Protein AF-0000000086879084 (afdb_homodimer)

Radius of gyration: 19.08 Å; Cα contacts (8 Å, |Δi|>4): 593; chains: 2; bounding box: 37×57×43 Å

Structure (mmCIF, N/CA/C/O backbone):
data_AF-0000000086879084-model_v1
#
loop_
_entity.id
_entity.type
_entity.pdbx_description
1 polymer 'GNAT family N-acetyltransferase'
#
loop_
_atom_site.group_PDB
_atom_site.id
_atom_site.type_symbol
_atom_site.label_atom_id
_atom_site.label_alt_id
_atom_site.label_comp_id
_atom_site.label_asym_id
_atom_site.label_entity_id
_atom_site.label_seq_id
_atom_site.pdbx_PDB_ins_code
_atom_site.Cartn_x
_atom_site.Cartn_y
_atom_site.Cartn_z
_atom_site.occupancy
_atom_site.B_iso_or_equiv
_atom_site.auth_seq_id
_atom_site.auth_comp_id
_atom_site.auth_asym_id
_atom_site.auth_atom_id
_atom_site.pdbx_PDB_model_num
ATOM 1 N N . MET A 1 1 ? 10.188 28.766 11.008 1 82.12 1 MET A N 1
ATOM 2 C CA . MET A 1 1 ? 11.039 27.641 10.633 1 82.12 1 MET A CA 1
ATOM 3 C C . MET A 1 1 ? 10.25 26.328 10.625 1 82.12 1 MET A C 1
ATOM 5 O O . MET A 1 1 ? 9.406 26.109 11.492 1 82.12 1 MET A O 1
ATOM 9 N N . VAL A 1 2 ? 10.383 25.547 9.656 1 91.38 2 VAL A N 1
ATOM 10 C CA . VAL A 1 2 ? 9.617 24.297 9.539 1 91.38 2 VAL A CA 1
ATOM 11 C C . VAL A 1 2 ? 10.438 23.141 10.102 1 91.38 2 VAL A C 1
ATOM 13 O O . VAL A 1 2 ? 11.617 22.984 9.781 1 91.38 2 VAL A O 1
ATOM 16 N N . THR A 1 3 ? 9.891 22.422 11.055 1 94.75 3 THR A N 1
ATOM 17 C CA . THR A 1 3 ? 10.492 21.219 11.609 1 94.75 3 THR A CA 1
ATOM 18 C C . THR A 1 3 ? 9.672 19.984 11.258 1 94.75 3 THR A C 1
ATOM 20 O O . THR A 1 3 ? 8.438 20 11.359 1 94.75 3 THR A O 1
ATOM 23 N N . ILE A 1 4 ? 10.383 18.938 10.812 1 97.38 4 ILE A N 1
ATOM 24 C CA . ILE A 1 4 ? 9.719 17.672 10.516 1 97.38 4 ILE A CA 1
ATOM 25 C C . ILE A 1 4 ? 10 16.672 11.633 1 97.38 4 ILE A C 1
ATOM 27 O O . ILE A 1 4 ? 11.148 16.438 11.992 1 97.38 4 ILE A O 1
ATOM 31 N N . LYS A 1 5 ? 8.977 16.156 12.148 1 97.56 5 LYS A N 1
ATOM 32 C CA . LYS A 1 5 ? 9.148 15.125 13.172 1 97.56 5 LYS A CA 1
ATOM 33 C C . LYS A 1 5 ? 8.023 14.094 13.117 1 97.56 5 LYS A C 1
ATOM 35 O O . LYS A 1 5 ? 6.996 14.32 12.477 1 97.56 5 LYS A O 1
ATOM 40 N N . ALA A 1 6 ? 8.266 12.977 13.852 1 98.19 6 ALA A N 1
ATOM 41 C CA . ALA A 1 6 ? 7.227 11.961 13.969 1 98.19 6 ALA A CA 1
ATOM 42 C C . ALA A 1 6 ? 6.043 12.477 14.781 1 98.19 6 ALA A C 1
ATOM 44 O O . ALA A 1 6 ? 6.227 13.164 15.789 1 98.19 6 ALA A O 1
ATOM 45 N N . ILE A 1 7 ? 4.828 12.203 14.305 1 98.62 7 ILE A N 1
ATOM 46 C CA . ILE A 1 7 ? 3.617 12.523 15.047 1 98.62 7 ILE A CA 1
ATOM 47 C C . ILE A 1 7 ? 3.592 11.734 16.359 1 98.62 7 ILE A C 1
ATOM 49 O O . ILE A 1 7 ? 3.918 10.547 16.375 1 98.62 7 ILE A O 1
ATOM 53 N N . GLU A 1 8 ? 3.316 12.375 17.406 1 97.88 8 GLU A N 1
ATOM 54 C CA . GLU A 1 8 ? 3.119 11.75 18.703 1 97.88 8 GLU A CA 1
ATOM 55 C C . GLU A 1 8 ? 1.655 11.805 19.125 1 97.88 8 GLU A C 1
ATOM 57 O O . GLU A 1 8 ? 0.848 12.492 18.5 1 97.88 8 GLU A O 1
ATOM 62 N N . PHE A 1 9 ? 1.404 11.055 20.172 1 98 9 PHE A N 1
ATOM 63 C CA . PHE A 1 9 ? 0.024 10.93 20.641 1 98 9 PHE A CA 1
ATOM 64 C C . PHE A 1 9 ? -0.575 12.305 20.922 1 98 9 PHE A C 1
ATOM 66 O O . PHE A 1 9 ? -1.736 12.562 20.594 1 98 9 PHE A O 1
ATOM 73 N N . GLN A 1 10 ? 0.16 13.211 21.453 1 97.56 10 GLN A N 1
ATOM 74 C CA . GLN A 1 10 ? -0.332 14.523 21.844 1 97.56 10 GLN A CA 1
ATOM 75 C C . GLN A 1 10 ? -0.641 15.375 20.609 1 97.56 10 GLN A C 1
ATOM 77 O O . GLN A 1 10 ? -1.3 16.406 20.719 1 97.56 10 GLN A O 1
ATOM 82 N N . ASP A 1 11 ? -0.13 15.016 19.422 1 98.44 11 ASP A N 1
ATOM 83 C CA . ASP A 1 11 ? -0.338 15.766 18.188 1 98.44 11 ASP A CA 1
ATOM 84 C C . ASP A 1 11 ? -1.649 15.367 17.516 1 98.44 11 ASP A C 1
ATOM 86 O O . ASP A 1 11 ? -2.064 15.984 16.531 1 98.44 11 ASP A O 1
ATOM 90 N N . LEU A 1 12 ? -2.371 14.359 18.047 1 98.69 12 LEU A N 1
ATOM 91 C CA . LEU A 1 12 ? -3.471 13.719 17.328 1 98.69 12 LEU A CA 1
ATOM 92 C C . LEU A 1 12 ? -4.633 14.68 17.141 1 98.69 12 LEU A C 1
ATOM 94 O O . LEU A 1 12 ? -5.277 14.688 16.094 1 98.69 12 LEU A O 1
ATOM 98 N N . PRO A 1 13 ? -4.938 15.562 18.078 1 98.31 13 PRO A N 1
ATOM 99 C CA . PRO A 1 13 ? -6.016 16.516 17.828 1 98.31 13 PRO A CA 1
ATOM 100 C C . PRO A 1 13 ? -5.719 17.422 16.625 1 98.31 13 PRO A C 1
ATOM 102 O O . PRO A 1 13 ? -6.598 17.656 15.797 1 98.31 13 PRO A O 1
ATOM 105 N N . ALA A 1 14 ? -4.531 17.922 16.547 1 98.12 14 ALA A N 1
ATOM 106 C CA . ALA A 1 14 ? -4.141 18.766 15.414 1 98.12 14 ALA A CA 1
ATOM 107 C C . ALA A 1 14 ? -4.121 17.953 14.117 1 98.12 14 ALA A C 1
ATOM 109 O O . ALA A 1 14 ? -4.504 18.453 13.055 1 98.12 14 ALA A O 1
ATOM 110 N N . LEU A 1 15 ? -3.67 16.719 14.211 1 98.69 15 LEU A N 1
ATOM 111 C CA . LEU A 1 15 ? -3.65 15.836 13.039 1 98.69 15 LEU A CA 1
ATOM 112 C C . LEU A 1 15 ? -5.062 15.586 12.523 1 98.69 15 LEU A C 1
ATOM 114 O O . LEU A 1 15 ? -5.297 15.602 11.312 1 98.69 15 LEU A O 1
ATOM 118 N N . SER A 1 16 ? -5.98 15.352 13.461 1 98.56 16 SER A N 1
ATOM 119 C CA . SER A 1 16 ? -7.379 15.156 13.094 1 98.56 16 SER A CA 1
ATOM 120 C C . SER A 1 16 ? -7.91 16.344 12.289 1 98.56 16 SER A C 1
ATOM 122 O O . SER A 1 16 ? -8.586 16.156 11.273 1 98.56 16 SER A O 1
ATOM 124 N N . LYS A 1 17 ? -7.578 17.516 12.695 1 97.38 17 LYS A N 1
ATOM 125 C CA . LYS A 1 17 ? -8.023 18.719 11.992 1 97.38 17 LYS A CA 1
ATOM 126 C C . LYS A 1 17 ? -7.453 18.75 10.57 1 97.38 17 LYS A C 1
ATOM 128 O O . LYS A 1 17 ? -8.172 19.094 9.625 1 97.38 17 LYS A O 1
ATOM 133 N N . LEU A 1 18 ? -6.164 18.453 10.43 1 97.12 18 LEU A N 1
ATOM 134 C CA . LEU A 1 18 ? -5.551 18.406 9.102 1 97.12 18 LEU A CA 1
ATOM 135 C C . LEU A 1 18 ? -6.25 17.375 8.219 1 97.12 18 LEU A C 1
ATOM 137 O O . LEU A 1 18 ? -6.504 17.641 7.039 1 97.12 18 LEU A O 1
ATOM 141 N N . TYR A 1 19 ? -6.551 16.188 8.852 1 98.12 19 TYR A N 1
ATOM 142 C CA . TYR A 1 19 ? -7.148 15.117 8.07 1 98.12 19 TYR A CA 1
ATOM 143 C C . TYR A 1 19 ? -8.594 15.445 7.707 1 98.12 19 TYR A C 1
ATOM 145 O O . TYR A 1 19 ? -9.086 15.016 6.66 1 98.12 19 TYR A O 1
ATOM 153 N N . ASN A 1 20 ? -9.266 16.281 8.562 1 97.38 20 ASN A N 1
ATOM 154 C CA . ASN A 1 20 ? -10.57 16.797 8.164 1 97.38 20 ASN A CA 1
ATOM 155 C C . ASN A 1 20 ? -10.484 17.656 6.91 1 97.38 20 ASN A C 1
ATOM 157 O O . ASN A 1 20 ? -11.344 17.578 6.035 1 97.38 20 ASN A O 1
ATOM 161 N N . GLU A 1 21 ? -9.453 18.453 6.836 1 94.56 21 GLU A N 1
ATOM 162 C CA . GLU A 1 21 ? -9.219 19.266 5.645 1 94.56 21 GLU A CA 1
ATOM 163 C C . GLU A 1 21 ? -8.93 18.391 4.43 1 94.56 21 GLU A C 1
ATOM 165 O O . GLU A 1 21 ? -9.422 18.656 3.332 1 94.56 21 GLU A O 1
ATOM 170 N N . LEU A 1 22 ? -8.188 17.344 4.648 1 94.31 22 LEU A N 1
ATOM 171 C CA . LEU A 1 22 ? -7.793 16.422 3.58 1 94.31 22 LEU A CA 1
ATOM 172 C C . LEU A 1 22 ? -9 15.711 2.994 1 94.31 22 LEU A C 1
ATOM 174 O O . LEU A 1 22 ? -9.141 15.609 1.773 1 94.31 22 LEU A O 1
ATOM 178 N N . MET A 1 23 ? -9.883 15.227 3.922 1 94.81 23 MET 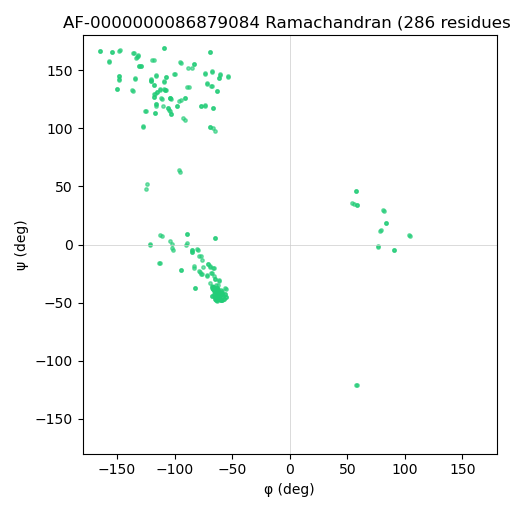A N 1
ATOM 179 C CA . MET A 1 23 ? -10.969 14.336 3.51 1 94.81 23 MET A CA 1
ATOM 180 C C . MET A 1 23 ? -12.25 15.117 3.246 1 94.81 23 MET A C 1
ATOM 182 O O . MET A 1 23 ? -13.148 14.625 2.57 1 94.81 23 MET A O 1
ATOM 186 N N . GLY A 1 24 ? -12.359 16.312 3.824 1 94.75 24 GLY A N 1
ATOM 187 C CA . GLY A 1 24 ? -13.602 17.062 3.764 1 94.75 24 GLY A CA 1
ATOM 188 C C . GLY A 1 24 ? -14.664 16.547 4.719 1 94.75 24 GLY A C 1
ATOM 189 O O . GLY A 1 24 ? -15.805 17 4.691 1 94.75 24 GLY A O 1
ATOM 190 N N . THR A 1 25 ? -14.375 15.492 5.438 1 95.19 25 THR A N 1
ATOM 191 C CA . THR A 1 25 ? -15.242 14.914 6.457 1 95.19 25 THR A CA 1
ATOM 192 C C . THR A 1 25 ? -14.477 14.711 7.766 1 95.19 25 THR A C 1
ATOM 194 O O . THR A 1 25 ? -13.258 14.547 7.758 1 95.19 25 THR A O 1
ATOM 197 N N . PRO A 1 26 ? -15.195 14.727 8.859 1 96.75 26 PRO A N 1
ATOM 198 C CA . PRO A 1 26 ? -14.508 14.609 10.148 1 96.75 26 PRO A CA 1
ATOM 199 C C . PRO A 1 26 ? -13.867 13.242 10.352 1 96.75 26 PRO A C 1
A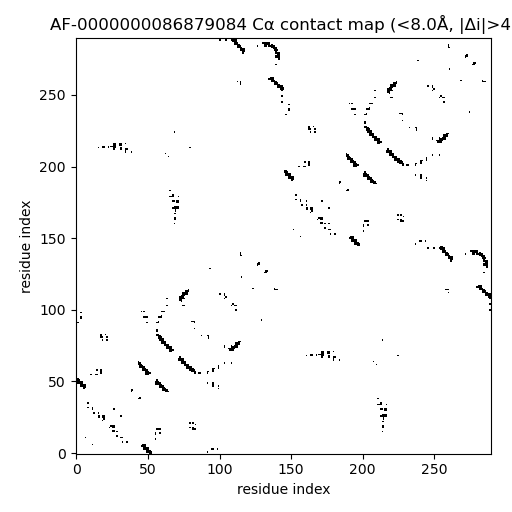TOM 201 O O . PRO A 1 26 ? -14.414 12.227 9.906 1 96.75 26 PRO A O 1
ATOM 204 N N . THR A 1 27 ? -12.805 13.234 11.078 1 97.88 27 THR A N 1
ATOM 205 C CA . THR A 1 27 ? -12.148 12.016 11.531 1 97.88 27 THR A CA 1
ATOM 206 C C . THR A 1 27 ? -12.719 11.562 12.875 1 97.88 27 THR A C 1
ATOM 208 O O . THR A 1 27 ? -12.984 12.383 13.75 1 97.88 27 THR A O 1
ATOM 211 N N . ASN A 1 28 ? -12.977 10.273 12.984 1 98.31 28 ASN A N 1
ATOM 212 C CA . ASN A 1 28 ? -13.336 9.703 14.281 1 98.31 28 ASN A CA 1
ATOM 213 C C . ASN A 1 28 ? -12.148 9.703 15.242 1 98.31 28 ASN A C 1
ATOM 215 O O . ASN A 1 28 ? -11.312 8.797 15.203 1 98.31 28 ASN A O 1
ATOM 219 N N . GLU A 1 29 ? -12.141 10.641 16.125 1 98.12 29 GLU A N 1
ATOM 220 C CA . GLU A 1 29 ? -10.961 10.875 16.953 1 98.12 29 GLU A CA 1
ATOM 221 C C . GLU A 1 29 ? -10.719 9.711 17.906 1 98.12 29 GLU A C 1
ATOM 223 O O . GLU A 1 29 ? -9.57 9.375 18.203 1 98.12 29 GLU A O 1
ATOM 228 N N . GLN A 1 30 ? -11.734 9.156 18.422 1 98.25 30 GLN A N 1
ATOM 229 C CA . GLN A 1 30 ? -11.594 8.008 19.297 1 98.25 30 GLN A CA 1
ATOM 230 C C . GLN A 1 30 ? -10.945 6.836 18.562 1 98.25 30 GLN A C 1
ATOM 232 O O . GLN A 1 30 ? -10.008 6.215 19.078 1 98.25 30 GLN A O 1
ATOM 237 N N . GLN A 1 31 ? -11.438 6.602 17.406 1 98.5 31 GLN A N 1
ATOM 238 C CA . GLN A 1 31 ? -10.875 5.52 16.609 1 98.5 31 GLN A CA 1
ATOM 239 C C . GLN A 1 31 ? -9.438 5.836 16.188 1 98.5 31 GLN A C 1
ATOM 241 O O . GLN A 1 31 ? -8.594 4.938 16.125 1 98.5 31 GLN A O 1
ATOM 246 N N . MET A 1 32 ? -9.258 7.137 15.906 1 98.69 32 MET A N 1
ATOM 247 C CA . MET A 1 32 ? -7.91 7.551 15.531 1 98.69 32 MET A CA 1
ATOM 248 C C . MET A 1 32 ? -6.918 7.25 16.656 1 98.69 32 MET A C 1
ATOM 250 O O . MET A 1 32 ? -5.816 6.758 16.406 1 98.69 32 MET A O 1
ATOM 254 N N . GLN A 1 33 ? -7.277 7.512 17.859 1 98.56 33 GLN A N 1
ATOM 255 C CA . GLN A 1 33 ? -6.395 7.254 19 1 98.56 33 GLN A CA 1
ATOM 256 C C . GLN A 1 33 ? -6.086 5.766 19.125 1 98.56 33 GLN A C 1
ATOM 258 O O . GLN A 1 33 ? -4.934 5.379 19.328 1 98.56 33 GLN A O 1
ATOM 263 N N . LYS A 1 34 ? -7.074 4.969 18.984 1 98.25 34 LYS A N 1
ATOM 264 C CA . LYS A 1 34 ? -6.895 3.52 19.062 1 98.25 34 LYS A CA 1
ATOM 265 C C . LYS A 1 34 ? -5.984 3.018 17.938 1 98.25 34 LYS A C 1
ATOM 267 O O . LYS A 1 34 ? -5.047 2.258 18.188 1 98.25 34 LYS A O 1
ATOM 272 N N . MET A 1 35 ? -6.32 3.473 16.797 1 98.5 35 MET A N 1
ATOM 273 C CA . MET A 1 35 ? -5.559 3.033 15.625 1 98.5 35 MET A CA 1
ATOM 274 C C . MET A 1 35 ? -4.113 3.516 15.711 1 98.5 35 MET A C 1
ATOM 276 O O . MET A 1 35 ? -3.189 2.785 15.352 1 98.5 35 MET A O 1
ATOM 280 N N . PHE A 1 36 ? -3.932 4.723 16.141 1 98.56 36 PHE A N 1
ATOM 281 C CA . PHE A 1 36 ? -2.59 5.281 16.25 1 98.56 36 PHE A CA 1
ATOM 282 C C . PHE A 1 36 ? -1.74 4.461 17.219 1 98.56 36 PHE A C 1
ATOM 284 O O . PHE A 1 36 ? -0.568 4.195 16.938 1 98.56 36 PHE A O 1
ATOM 291 N N . ARG A 1 37 ? -2.281 4.055 18.344 1 97.56 37 ARG A N 1
ATOM 292 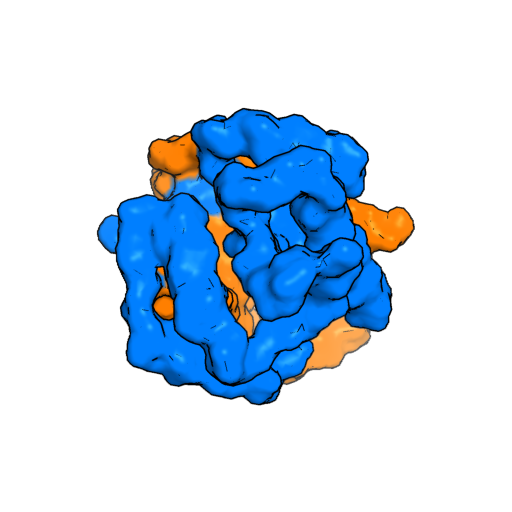C CA . ARG A 1 37 ? -1.562 3.205 19.281 1 97.56 37 ARG A CA 1
ATOM 293 C C . ARG A 1 37 ? -1.149 1.889 18.641 1 97.56 37 ARG A C 1
ATOM 295 O O . ARG A 1 37 ? -0.033 1.409 18.844 1 97.56 37 ARG A O 1
ATOM 302 N N . TYR A 1 38 ? -2.033 1.446 17.891 1 96.94 38 TYR A N 1
ATOM 303 C CA . TYR A 1 38 ? -1.768 0.186 17.203 1 96.94 38 TYR A CA 1
ATOM 304 C C . TYR A 1 38 ? -0.6 0.326 16.234 1 96.94 38 TYR A C 1
ATOM 306 O O . TYR A 1 38 ? 0.334 -0.479 16.25 1 96.94 38 TYR A O 1
ATOM 314 N N . ILE A 1 39 ? -0.633 1.403 15.406 1 96.06 39 ILE A N 1
ATOM 315 C CA . ILE A 1 39 ? 0.381 1.499 14.359 1 96.06 39 ILE A CA 1
ATOM 316 C C . ILE A 1 39 ? 1.711 1.938 14.969 1 96.06 39 ILE A C 1
ATOM 318 O O . ILE A 1 39 ? 2.777 1.651 14.422 1 96.06 39 ILE A O 1
ATOM 322 N N . GLN A 1 40 ? 1.648 2.59 16.047 1 94 40 GLN A N 1
ATOM 323 C CA . GLN A 1 40 ? 2.875 2.979 16.734 1 94 40 GLN A CA 1
ATOM 324 C C . GLN A 1 40 ? 3.633 1.754 17.234 1 94 40 GLN A C 1
ATOM 326 O O . GLN A 1 40 ? 4.863 1.762 17.297 1 94 40 GLN A O 1
ATOM 331 N N . GLN A 1 41 ? 2.945 0.745 17.531 1 92.88 41 GLN A N 1
ATOM 332 C CA . GLN A 1 41 ? 3.553 -0.495 18.016 1 92.88 41 GLN A CA 1
ATOM 333 C C . GLN A 1 41 ? 4.047 -1.344 16.844 1 92.88 41 GLN A C 1
ATOM 335 O O . GLN A 1 41 ? 4.828 -2.279 17.031 1 92.88 41 GLN A O 1
ATOM 340 N N . ASN A 1 42 ? 3.477 -1.023 15.734 1 90 42 ASN A N 1
ATOM 341 C CA . ASN A 1 42 ? 3.908 -1.661 14.492 1 90 42 ASN A CA 1
ATOM 342 C C . ASN A 1 42 ? 5.016 -0.866 13.805 1 90 42 ASN A C 1
ATOM 344 O O . ASN A 1 42 ? 4.793 0.26 13.359 1 90 42 ASN A O 1
ATOM 348 N N . GLY A 1 43 ? 6.203 -1.223 13.766 1 91.56 43 GLY A N 1
ATOM 349 C CA . GLY A 1 43 ? 7.391 -0.529 13.297 1 91.56 43 GLY A CA 1
ATOM 350 C C . GLY A 1 43 ? 7.363 -0.247 11.805 1 91.56 43 GLY A C 1
ATOM 351 O O . GLY A 1 43 ? 8.289 0.355 11.266 1 91.56 43 GLY A O 1
ATOM 352 N N . HIS A 1 44 ? 6.258 -0.539 11.117 1 97.25 44 HIS A N 1
ATOM 353 C CA . HIS A 1 44 ? 6.207 -0.413 9.664 1 97.25 44 HIS A CA 1
ATOM 354 C C . HIS A 1 44 ? 5.48 0.862 9.25 1 97.25 44 HIS A C 1
ATOM 356 O O . HIS A 1 44 ? 5.363 1.151 8.055 1 97.25 44 HIS A O 1
ATOM 362 N N . TYR A 1 45 ? 4.945 1.626 10.234 1 98.5 45 TYR A N 1
ATOM 363 C CA . TYR A 1 45 ? 4.227 2.861 9.953 1 98.5 45 TYR A CA 1
ATOM 364 C C . TYR A 1 45 ? 5.035 4.078 10.391 1 98.5 45 TYR A C 1
ATOM 366 O O . TYR A 1 45 ? 5.562 4.109 11.5 1 98.5 45 TYR A O 1
ATOM 374 N N . HIS A 1 46 ? 5.098 5.074 9.508 1 98.56 46 HIS A N 1
ATOM 375 C CA . HIS A 1 46 ? 5.805 6.328 9.734 1 98.56 46 HIS A CA 1
ATOM 376 C C . HIS A 1 46 ? 4.902 7.527 9.469 1 98.56 46 HIS A C 1
ATOM 378 O O . HIS A 1 46 ? 4.645 7.867 8.312 1 98.56 46 HIS A O 1
ATOM 384 N N . VAL A 1 47 ? 4.418 8.086 10.508 1 98.75 47 VAL A N 1
ATOM 385 C CA . VAL A 1 47 ? 3.57 9.266 10.406 1 98.75 47 VAL A CA 1
ATOM 386 C C . VAL A 1 47 ? 4.371 10.508 10.773 1 98.75 47 VAL A C 1
ATOM 388 O O . VAL A 1 47 ? 4.758 10.688 11.93 1 98.75 47 VAL A O 1
ATOM 391 N N . LEU A 1 48 ? 4.605 11.359 9.766 1 98.75 48 LEU A N 1
ATOM 392 C CA . LEU A 1 48 ? 5.414 12.555 9.961 1 98.75 48 LEU A CA 1
ATOM 393 C C . LEU A 1 48 ? 4.543 13.812 9.953 1 98.75 48 LEU A C 1
ATOM 395 O O . LEU A 1 48 ? 3.562 13.883 9.211 1 98.75 48 LEU A O 1
ATOM 399 N N . GLY A 1 49 ? 4.938 14.727 10.766 1 98.5 49 GLY A N 1
ATOM 400 C CA . GLY A 1 49 ? 4.344 16.047 10.789 1 98.5 49 GLY A CA 1
ATOM 401 C C . GLY A 1 49 ? 5.34 17.156 10.508 1 98.5 49 GLY A C 1
ATOM 402 O O . GLY A 1 49 ? 6.5 17.078 10.922 1 98.5 49 GLY A O 1
ATOM 403 N N . ALA A 1 50 ? 4.883 18.141 9.758 1 97.69 50 ALA A N 1
ATOM 404 C CA . ALA A 1 50 ? 5.609 19.391 9.586 1 97.69 50 ALA A CA 1
ATOM 405 C C . ALA A 1 50 ? 5.062 20.469 10.516 1 97.69 50 ALA A C 1
ATOM 407 O O . ALA A 1 50 ? 3.883 20.828 10.445 1 97.69 50 ALA A O 1
ATOM 408 N N . PHE A 1 51 ? 5.926 20.969 11.414 1 96.44 51 PHE A N 1
ATOM 409 C CA . PHE A 1 51 ? 5.52 21.984 12.375 1 96.44 51 PHE A CA 1
ATOM 410 C C . PHE A 1 51 ? 6.09 23.344 11.992 1 96.44 51 PHE A C 1
ATOM 412 O O . PHE A 1 51 ? 7.305 23.5 11.852 1 96.44 51 PHE A O 1
ATOM 419 N N . TYR A 1 52 ? 5.176 24.25 11.711 1 93.62 52 TYR A N 1
ATOM 420 C CA . TYR A 1 52 ? 5.5 25.641 11.414 1 93.62 52 TYR A CA 1
ATOM 421 C C . TYR A 1 52 ? 5.172 26.547 12.602 1 93.62 52 TYR A C 1
ATOM 423 O O . TYR A 1 52 ? 4.004 26.688 12.977 1 93.62 52 TYR A O 1
ATOM 431 N N . ASN A 1 53 ? 6.23 27.141 13.188 1 89.88 53 ASN A N 1
ATOM 432 C CA . ASN A 1 53 ? 6.062 27.984 14.367 1 89.88 53 ASN A CA 1
ATOM 433 C C . ASN A 1 53 ? 5.348 27.219 15.492 1 89.88 53 ASN A C 1
ATOM 435 O O . ASN A 1 53 ? 4.406 27.75 16.094 1 89.88 53 ASN A O 1
ATOM 439 N N . GLY A 1 54 ? 5.59 25.906 15.625 1 91.12 54 GLY A N 1
ATOM 440 C CA . GLY A 1 54 ? 5.102 25.094 16.719 1 91.12 54 GLY A CA 1
ATOM 441 C C . GLY A 1 54 ? 3.754 24.453 16.438 1 91.12 54 GLY A C 1
ATOM 442 O O . GLY A 1 54 ? 3.262 23.656 17.234 1 91.12 54 GLY A O 1
ATOM 443 N N . GLU A 1 55 ? 3.191 24.812 15.281 1 94.69 55 GLU A N 1
ATOM 444 C CA . GLU A 1 55 ? 1.881 24.281 14.93 1 94.69 55 GLU A CA 1
ATOM 445 C C . GLU A 1 55 ? 1.984 23.281 13.781 1 94.69 55 GLU A C 1
ATOM 447 O O . GLU A 1 55 ? 2.738 23.484 12.836 1 94.69 55 GLU A O 1
ATOM 452 N N . LEU A 1 56 ? 1.171 22.203 13.938 1 97.12 56 LEU A N 1
ATOM 453 C CA . LEU A 1 56 ? 1.173 21.203 12.875 1 97.12 56 LEU A CA 1
ATOM 454 C C . LEU A 1 56 ? 0.581 21.781 11.594 1 97.12 56 LEU A C 1
ATOM 456 O O . LEU A 1 56 ? -0.591 22.156 11.562 1 97.12 56 LEU A O 1
ATOM 460 N N . ALA A 1 57 ? 1.397 21.844 10.516 1 96.56 57 ALA A N 1
ATOM 461 C CA . ALA A 1 57 ? 1.004 22.5 9.266 1 96.56 57 ALA A CA 1
ATOM 462 C C . ALA A 1 57 ? 0.869 21.484 8.133 1 96.56 57 ALA A C 1
ATOM 464 O O . ALA A 1 57 ? 0.301 21.797 7.086 1 96.56 57 ALA A O 1
ATOM 465 N N . GLY A 1 58 ? 1.384 20.312 8.289 1 97.44 58 GLY A N 1
ATOM 466 C CA . GLY A 1 58 ? 1.323 19.266 7.281 1 97.44 58 GLY A CA 1
ATOM 467 C C . GLY A 1 58 ? 1.668 17.891 7.824 1 97.44 58 GLY A C 1
ATOM 468 O O . GLY A 1 58 ? 2.188 17.781 8.938 1 97.44 58 GLY A O 1
ATOM 469 N N . SER A 1 59 ? 1.341 16.875 7.004 1 98.38 59 SER A N 1
ATOM 470 C CA . SER A 1 59 ? 1.614 15.508 7.422 1 98.38 59 SER A CA 1
ATOM 471 C C . SER A 1 59 ? 1.718 14.578 6.219 1 98.38 59 SER A C 1
ATOM 473 O O . SER A 1 59 ? 1.234 14.898 5.133 1 98.38 59 SER A O 1
ATOM 475 N N . VAL A 1 60 ? 2.375 13.516 6.434 1 98.44 60 VAL A N 1
ATOM 476 C CA . VAL A 1 60 ? 2.463 12.414 5.477 1 98.44 60 VAL A CA 1
ATOM 477 C C . VAL A 1 60 ? 2.592 11.086 6.227 1 98.44 60 VAL A C 1
ATOM 479 O O . VAL A 1 60 ? 3.162 11.039 7.316 1 98.44 60 VAL A O 1
ATOM 482 N N . MET A 1 61 ? 2.023 10.109 5.695 1 98.75 61 MET A N 1
ATOM 483 C CA . MET A 1 61 ? 2.172 8.766 6.258 1 98.75 61 MET A CA 1
ATOM 484 C C . MET A 1 61 ? 2.844 7.828 5.258 1 98.75 61 MET A C 1
ATOM 486 O O . MET A 1 61 ? 2.473 7.797 4.086 1 98.75 61 MET A O 1
ATOM 490 N N . GLY A 1 62 ? 3.91 7.18 5.68 1 98.69 62 GLY A N 1
ATOM 491 C CA . GLY A 1 62 ? 4.559 6.109 4.938 1 98.69 62 GLY A CA 1
ATOM 492 C C . GLY A 1 62 ? 4.332 4.738 5.551 1 98.69 62 GLY A C 1
ATOM 493 O O . GLY A 1 62 ? 4.422 4.574 6.77 1 98.69 62 GLY A O 1
ATOM 494 N N . ILE A 1 63 ? 3.984 3.789 4.758 1 98.81 63 ILE A N 1
ATOM 495 C CA . ILE A 1 63 ? 3.766 2.414 5.191 1 98.81 63 ILE A CA 1
ATOM 496 C C . ILE A 1 63 ? 4.773 1.491 4.508 1 98.81 63 ILE A C 1
ATOM 498 O O . ILE A 1 63 ? 4.746 1.328 3.287 1 98.81 63 ILE A O 1
ATOM 502 N N . GLU A 1 64 ? 5.684 0.92 5.32 1 98.69 64 GLU A N 1
ATOM 503 C CA . GLU A 1 64 ? 6.637 -0.055 4.801 1 98.69 64 GLU A CA 1
ATOM 504 C C . GLU A 1 64 ? 5.961 -1.393 4.516 1 98.69 64 GLU A C 1
ATOM 506 O O . GLU A 1 64 ? 5.391 -2.01 5.422 1 98.69 64 GLU A O 1
ATOM 511 N N . CYS A 1 65 ? 5.973 -1.853 3.303 1 98.62 65 CYS A N 1
ATOM 512 C CA . CYS A 1 65 ? 5.359 -3.111 2.893 1 98.62 65 CYS A CA 1
ATOM 513 C C . CYS A 1 65 ? 6.41 -4.078 2.355 1 98.62 65 CYS A C 1
ATOM 515 O O . CYS A 1 65 ? 7.305 -3.678 1.608 1 98.62 65 CYS A O 1
ATOM 517 N N . MET A 1 66 ? 6.305 -5.301 2.734 1 98.5 66 MET A N 1
ATOM 518 C CA . MET A 1 66 ? 7.219 -6.34 2.27 1 98.5 66 MET A CA 1
ATOM 519 C C . MET A 1 66 ? 6.785 -6.875 0.906 1 98.5 66 MET A C 1
ATOM 521 O O . MET A 1 66 ? 5.617 -6.773 0.537 1 98.5 66 MET A O 1
ATOM 525 N N . ASP A 1 67 ? 7.715 -7.379 0.227 1 98.31 67 ASP A N 1
ATOM 526 C CA . ASP A 1 67 ? 7.465 -7.93 -1.101 1 98.31 67 ASP A CA 1
ATOM 527 C C . ASP A 1 67 ? 8.172 -9.266 -1.282 1 98.31 67 ASP A C 1
ATOM 529 O O . ASP A 1 67 ? 9.031 -9.633 -0.478 1 98.31 67 ASP A O 1
ATOM 533 N N . LEU A 1 68 ? 7.773 -9.984 -2.297 1 98.5 68 LEU A N 1
ATOM 534 C CA . LEU A 1 68 ? 8.305 -11.32 -2.508 1 98.5 68 LEU A CA 1
ATOM 535 C C . LEU A 1 68 ? 8.969 -11.438 -3.875 1 98.5 68 LEU A C 1
ATOM 537 O O . LEU A 1 68 ? 9.5 -12.492 -4.227 1 98.5 68 LEU A O 1
ATOM 541 N N . VAL A 1 69 ? 8.992 -10.375 -4.66 1 98.12 69 VAL A N 1
ATOM 542 C CA . VAL A 1 69 ? 9.539 -10.43 -6.012 1 98.12 69 VAL A CA 1
ATOM 543 C C . VAL A 1 69 ? 10.992 -9.977 -6 1 98.12 69 VAL A C 1
ATOM 545 O O . VAL A 1 69 ? 11.43 -9.297 -5.074 1 98.12 69 VAL A O 1
ATOM 548 N N . GLY A 1 70 ? 11.742 -10.398 -6.984 1 97.25 70 GLY A N 1
ATOM 549 C CA . GLY A 1 70 ? 13.125 -9.961 -7.129 1 97.25 70 GLY A CA 1
ATOM 550 C C . GLY A 1 70 ? 13.977 -10.273 -5.914 1 97.25 70 GLY A C 1
ATOM 551 O O . GLY A 1 70 ? 14.109 -11.438 -5.52 1 97.25 70 GLY A O 1
ATOM 552 N N . GLN A 1 71 ? 14.523 -9.203 -5.359 1 97.69 71 GLN A N 1
ATOM 553 C CA . GLN A 1 71 ? 15.352 -9.375 -4.176 1 97.69 71 GLN A CA 1
ATOM 554 C C . GLN A 1 71 ? 14.516 -9.297 -2.9 1 97.69 71 GLN A C 1
ATOM 556 O O . GLN A 1 71 ? 15.062 -9.211 -1.799 1 97.69 71 GLN A O 1
ATOM 561 N N . CYS A 1 72 ? 13.266 -9.273 -3.047 1 98.25 72 CYS A N 1
ATOM 562 C CA . CYS A 1 72 ? 12.297 -9.266 -1.952 1 98.25 72 CYS A CA 1
ATOM 563 C C . CYS A 1 72 ? 12.523 -8.062 -1.037 1 98.25 72 CYS A C 1
ATOM 565 O O . CYS A 1 72 ? 12.445 -8.188 0.186 1 98.25 72 CYS A O 1
ATOM 567 N N . LYS A 1 73 ? 12.945 -6.945 -1.67 1 98.06 73 LYS A N 1
ATOM 568 C CA . LYS A 1 73 ? 13.062 -5.695 -0.927 1 98.06 73 LYS A CA 1
ATOM 569 C C . LYS A 1 73 ? 11.695 -5.098 -0.628 1 98.06 73 LYS A C 1
ATOM 571 O O . LYS A 1 73 ? 10.766 -5.227 -1.43 1 98.06 73 LYS A O 1
ATOM 576 N N . PRO A 1 74 ? 11.625 -4.449 0.514 1 98.5 74 PRO A N 1
ATOM 577 C CA . PRO A 1 74 ? 10.359 -3.77 0.791 1 98.5 74 PRO A CA 1
ATOM 578 C C . PRO A 1 74 ? 10.117 -2.57 -0.125 1 98.5 74 PRO A C 1
ATOM 580 O O . PRO A 1 74 ? 11.008 -2.188 -0.891 1 98.5 74 PRO A O 1
ATOM 583 N N . PHE A 1 75 ? 8.867 -2.076 -0.136 1 98.5 75 PHE A N 1
ATOM 584 C CA . PHE A 1 75 ? 8.5 -0.813 -0.763 1 98.5 75 PHE A CA 1
ATOM 585 C C . PHE A 1 75 ? 7.645 0.031 0.178 1 98.5 75 PHE A C 1
ATOM 587 O O . PHE A 1 75 ? 7.191 -0.454 1.217 1 98.5 75 PHE A O 1
ATOM 594 N N . MET A 1 76 ? 7.57 1.325 -0.134 1 98.75 76 MET A N 1
ATOM 595 C CA . MET A 1 76 ? 6.84 2.242 0.736 1 98.75 76 MET A CA 1
ATOM 596 C C . MET A 1 76 ? 5.566 2.736 0.058 1 98.75 76 MET A C 1
ATOM 598 O O . MET A 1 76 ? 5.605 3.197 -1.084 1 98.75 76 MET A O 1
ATOM 602 N N . VAL A 1 77 ? 4.426 2.566 0.726 1 98.75 77 VAL A N 1
ATOM 603 C CA . VAL A 1 77 ? 3.176 3.197 0.317 1 98.75 77 VAL A CA 1
ATOM 604 C C . VAL A 1 77 ? 3.027 4.547 1.011 1 98.75 77 VAL A C 1
ATOM 606 O O . VAL A 1 77 ? 3.152 4.641 2.234 1 98.75 77 VAL A O 1
ATOM 609 N N . VAL A 1 78 ? 2.822 5.59 0.257 1 98.38 78 VAL A N 1
ATOM 610 C CA . VAL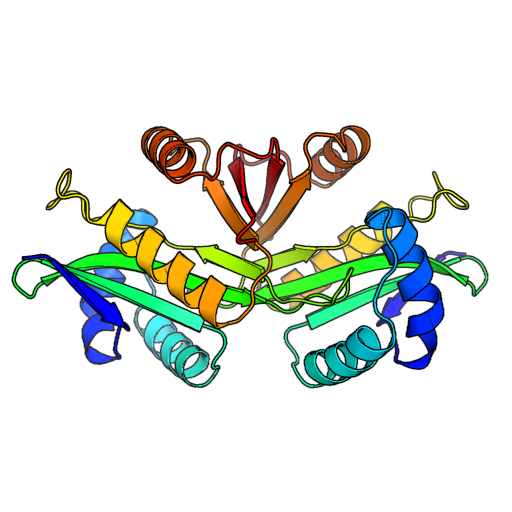 A 1 78 ? 2.676 6.938 0.796 1 98.38 78 VAL A CA 1
ATOM 611 C C . VAL A 1 78 ? 1.204 7.348 0.774 1 98.38 78 VAL A C 1
ATOM 613 O O . VAL A 1 78 ? 0.538 7.234 -0.257 1 98.38 78 VAL A O 1
ATOM 616 N N . GLU A 1 79 ? 0.713 7.758 1.953 1 97.88 79 GLU A N 1
ATOM 617 C CA . GLU A 1 79 ? -0.687 8.133 2.125 1 97.88 79 GLU A CA 1
ATOM 618 C C . GLU A 1 79 ? -0.813 9.453 2.885 1 97.88 79 GLU A C 1
ATOM 620 O O . GLU A 1 79 ? 0.131 9.883 3.551 1 97.88 79 GLU A O 1
ATOM 625 N N . ASN A 1 80 ? -1.957 10.078 2.766 1 97.5 80 ASN A N 1
ATOM 626 C CA . ASN A 1 80 ? -2.402 11.188 3.605 1 97.5 80 ASN A CA 1
ATOM 627 C C . ASN A 1 80 ? -1.42 12.352 3.559 1 97.5 80 ASN A C 1
ATOM 629 O O . ASN A 1 80 ? -1.044 12.891 4.598 1 97.5 80 ASN A O 1
ATOM 633 N N . VAL A 1 81 ? -0.995 12.703 2.354 1 96.5 81 VAL A N 1
ATOM 634 C CA . VAL A 1 81 ? -0.167 13.883 2.154 1 96.5 81 VAL A CA 1
ATOM 635 C C . VAL A 1 81 ? -1.037 15.141 2.209 1 96.5 81 VAL A C 1
ATOM 637 O O . VAL A 1 81 ? -1.952 15.305 1.397 1 96.5 81 VAL A O 1
ATOM 640 N N . ILE A 1 82 ? -0.705 15.961 3.172 1 96 82 ILE A N 1
ATOM 641 C CA . ILE A 1 82 ? -1.524 17.156 3.314 1 96 82 ILE A CA 1
ATOM 642 C C . ILE A 1 82 ? -0.677 18.297 3.873 1 96 82 ILE A C 1
ATOM 644 O O . ILE A 1 82 ? 0.162 18.094 4.75 1 96 82 ILE A O 1
ATOM 648 N N . VAL A 1 83 ? -0.783 19.438 3.289 1 95.44 83 VAL A N 1
ATOM 649 C CA . VAL A 1 83 ? -0.315 20.703 3.834 1 95.44 83 VAL A CA 1
ATOM 650 C C . VAL A 1 83 ? -1.5 21.641 4.043 1 95.44 83 VAL A C 1
ATOM 652 O O . VAL A 1 83 ? -2.338 21.797 3.152 1 95.44 83 VAL A O 1
ATOM 655 N N . SER A 1 84 ? -1.539 22.172 5.262 1 94.06 84 SER A N 1
ATOM 656 C CA . SER A 1 84 ? -2.648 23.062 5.578 1 94.06 84 SER A CA 1
ATOM 657 C C . SER A 1 84 ? -2.762 24.188 4.559 1 94.06 84 SER A C 1
ATOM 659 O O . SER A 1 84 ? -1.75 24.734 4.121 1 94.06 84 SER A O 1
ATOM 661 N N . ASP A 1 85 ? -3.941 24.578 4.266 1 88.56 85 ASP A N 1
ATOM 662 C CA . ASP A 1 85 ? -4.211 25.688 3.357 1 88.56 85 ASP A CA 1
ATOM 663 C C . ASP A 1 85 ? -3.703 27.016 3.939 1 88.56 85 ASP A C 1
ATOM 665 O O . ASP A 1 85 ? -3.463 27.969 3.203 1 88.56 85 ASP A O 1
ATOM 669 N N . GLN A 1 86 ? -3.521 26.984 5.242 1 85.12 86 GLN A N 1
ATOM 670 C CA . GLN A 1 86 ? -3.135 28.219 5.926 1 85.12 86 GLN A CA 1
ATOM 671 C C . GLN A 1 86 ? -1.647 28.516 5.742 1 85.12 86 GLN A C 1
ATOM 673 O O . GLN A 1 86 ? -1.196 29.641 5.957 1 85.12 86 GLN A O 1
ATOM 678 N N . VAL A 1 87 ? -0.864 27.547 5.457 1 80.88 87 VAL A N 1
ATOM 679 C CA . VAL A 1 87 ? 0.581 27.719 5.355 1 80.88 87 VAL A CA 1
ATOM 680 C C . VAL A 1 87 ? 1.066 27.234 3.994 1 80.88 87 VAL A C 1
ATOM 682 O O . VAL A 1 87 ? 2.234 26.859 3.84 1 80.88 87 VAL A O 1
ATOM 685 N N . ARG A 1 88 ? 0.465 27.594 2.957 1 67.12 88 ARG A N 1
ATOM 686 C CA . ARG A 1 88 ? 0.874 27.047 1.67 1 67.12 88 ARG A CA 1
ATOM 687 C C . ARG A 1 88 ? 2.041 27.828 1.08 1 67.12 88 ARG A C 1
ATOM 689 O O . ARG A 1 88 ? 2.348 28.938 1.54 1 67.12 88 ARG A O 1
ATOM 696 N N . ARG A 1 89 ? 2.891 27.203 0.27 1 66.31 89 ARG A N 1
ATOM 697 C CA . ARG A 1 89 ? 3.955 27.797 -0.533 1 66.31 89 ARG A CA 1
ATOM 698 C C . ARG A 1 89 ? 5.207 28.031 0.307 1 66.31 89 ARG A C 1
ATOM 700 O O . ARG A 1 89 ? 5.855 29.078 0.179 1 66.31 89 ARG A O 1
ATOM 707 N N . GLN A 1 90 ? 5.316 27.156 1.302 1 79.31 90 GLN A N 1
ATOM 708 C CA . GLN A 1 90 ? 6.52 27.266 2.117 1 79.31 90 GLN A CA 1
ATOM 709 C C . GLN A 1 90 ? 7.43 26.047 1.923 1 79.31 90 GLN A C 1
ATOM 711 O O . GLN A 1 90 ? 8.375 25.844 2.686 1 79.31 90 GLN A O 1
ATOM 716 N N . GLY A 1 91 ? 7.098 25.203 0.979 1 88.38 91 GLY A N 1
ATOM 717 C CA . GLY A 1 91 ? 7.918 24.031 0.699 1 88.38 91 GLY A CA 1
ATOM 718 C C . GLY A 1 91 ? 7.691 22.891 1.679 1 88.38 91 GLY A C 1
ATOM 719 O O . GLY A 1 91 ? 8.508 21.969 1.776 1 88.38 91 GLY A O 1
ATOM 720 N N . ILE A 1 92 ? 6.699 22.984 2.438 1 93 92 ILE A N 1
ATOM 721 C CA . ILE A 1 92 ? 6.391 22.031 3.492 1 93 92 ILE A CA 1
ATOM 722 C C . ILE A 1 92 ? 6.141 20.656 2.883 1 93 92 ILE A C 1
ATOM 724 O O . ILE A 1 92 ? 6.672 19.656 3.361 1 93 92 ILE A O 1
ATOM 728 N N . GLY A 1 93 ? 5.375 20.609 1.819 1 93.94 93 GLY A N 1
ATOM 729 C CA . GLY A 1 93 ? 5.109 19.359 1.146 1 93.94 93 GLY A CA 1
ATOM 730 C C . GLY A 1 93 ? 6.367 18.656 0.673 1 93.94 93 GLY A C 1
ATOM 731 O O . GLY A 1 93 ? 6.523 17.438 0.871 1 93.94 93 GLY A O 1
ATOM 732 N N . GLN A 1 94 ? 7.215 19.391 0.112 1 93.56 94 GLN A N 1
ATOM 733 C CA . GLN A 1 94 ? 8.477 18.844 -0.385 1 93.56 94 GLN A CA 1
ATOM 734 C C . GLN A 1 94 ? 9.32 18.297 0.755 1 93.56 94 GLN A C 1
ATOM 736 O O . GLN A 1 94 ? 9.891 17.203 0.641 1 93.56 94 GLN A O 1
ATOM 741 N N . LYS A 1 95 ? 9.438 19.016 1.811 1 95.12 95 LYS A N 1
ATOM 742 C CA . LYS A 1 95 ? 10.219 18.578 2.965 1 95.12 95 LYS A CA 1
ATOM 743 C C . LYS A 1 95 ? 9.672 17.281 3.537 1 95.12 95 LYS A C 1
ATOM 745 O O . LYS A 1 95 ? 10.445 16.375 3.883 1 95.12 95 LYS A O 1
ATOM 750 N N . LEU A 1 96 ? 8.375 17.172 3.658 1 96.94 96 LEU A N 1
ATOM 751 C CA . LEU A 1 96 ? 7.73 15.953 4.145 1 96.94 96 LEU A CA 1
ATOM 752 C C . LEU A 1 96 ? 8.062 14.766 3.244 1 96.94 96 LEU A C 1
ATOM 754 O O . LEU A 1 96 ? 8.492 13.719 3.729 1 96.94 96 LEU A O 1
ATOM 758 N N . MET A 1 97 ? 7.918 14.969 1.942 1 96.88 97 MET A N 1
ATOM 759 C CA . MET A 1 97 ? 8.125 13.891 0.976 1 96.88 97 MET A CA 1
ATOM 760 C C . MET A 1 97 ? 9.594 13.469 0.947 1 96.88 97 MET A C 1
ATOM 762 O O . MET A 1 97 ? 9.891 12.273 0.834 1 96.88 97 MET A O 1
ATOM 766 N N . LEU A 1 98 ? 10.477 14.391 1.062 1 96.5 98 LEU A N 1
ATOM 767 C CA . LEU A 1 98 ? 11.898 14.062 1.084 1 96.5 98 LEU A CA 1
ATOM 768 C C . LEU A 1 98 ? 12.25 13.273 2.336 1 96.5 98 LEU A C 1
ATOM 770 O O . LEU A 1 98 ? 13.094 12.367 2.285 1 96.5 98 LEU A O 1
ATOM 774 N N . GLN A 1 99 ? 11.648 13.617 3.426 1 97.88 99 GLN A N 1
ATOM 775 C CA . GLN A 1 99 ? 11.922 12.891 4.66 1 97.88 99 GLN A CA 1
ATOM 776 C C . GLN A 1 99 ? 11.391 11.461 4.59 1 97.88 99 GLN A C 1
ATOM 778 O O . GLN A 1 99 ? 12.062 10.523 5.016 1 97.88 99 GLN A O 1
ATOM 783 N N . ILE A 1 100 ? 10.203 11.281 4.102 1 98 100 ILE A N 1
ATOM 784 C CA . ILE A 1 100 ? 9.648 9.945 3.967 1 98 100 ILE A CA 1
ATOM 785 C C . ILE A 1 100 ? 10.492 9.125 2.988 1 98 100 ILE A C 1
ATOM 787 O O . ILE A 1 100 ? 10.68 7.926 3.178 1 98 100 ILE A O 1
ATOM 791 N N . GLU A 1 101 ? 10.969 9.773 1.938 1 97.75 101 GLU A N 1
ATOM 792 C CA . GLU A 1 101 ? 11.859 9.109 0.994 1 97.75 101 GLU A CA 1
ATOM 793 C C . GLU A 1 101 ? 13.141 8.648 1.679 1 97.75 101 GLU A C 1
ATOM 795 O O . GLU A 1 101 ? 13.617 7.531 1.44 1 97.75 101 GLU A O 1
ATOM 800 N N . ARG A 1 102 ? 13.695 9.5 2.424 1 98.06 102 ARG A N 1
ATOM 801 C CA . ARG A 1 102 ? 14.906 9.141 3.164 1 98.06 102 ARG A CA 1
ATOM 802 C C . ARG A 1 102 ? 14.656 7.922 4.051 1 98.06 102 ARG A C 1
ATOM 804 O O . ARG A 1 102 ? 15.484 7.004 4.09 1 98.06 102 ARG A O 1
ATOM 811 N N . ILE A 1 103 ? 13.594 7.922 4.762 1 98.38 103 ILE A N 1
ATOM 812 C CA . ILE A 1 103 ? 13.242 6.793 5.617 1 98.38 103 ILE A CA 1
ATOM 813 C C . ILE A 1 103 ? 13.117 5.527 4.77 1 98.38 103 ILE A C 1
ATOM 815 O O . ILE A 1 103 ? 13.625 4.473 5.145 1 98.38 103 ILE A O 1
ATOM 819 N N . ALA A 1 104 ? 12.398 5.645 3.672 1 98.5 104 ALA A N 1
ATOM 820 C CA . ALA A 1 104 ? 12.227 4.504 2.771 1 98.5 104 ALA A CA 1
ATOM 821 C C . ALA A 1 104 ? 13.578 3.945 2.336 1 98.5 104 ALA A C 1
ATOM 823 O O . ALA A 1 104 ? 13.789 2.73 2.34 1 98.5 104 ALA A O 1
ATOM 824 N N . LYS A 1 105 ? 14.484 4.824 1.962 1 98.38 105 LYS A N 1
ATOM 825 C CA . LYS A 1 105 ? 15.82 4.414 1.55 1 98.38 105 LYS A CA 1
ATOM 826 C C . LYS A 1 105 ? 16.562 3.721 2.691 1 98.38 105 LYS A C 1
ATOM 828 O O . LYS A 1 105 ? 17.188 2.678 2.488 1 98.38 105 LYS A O 1
ATOM 833 N N . ASP A 1 106 ? 16.469 4.312 3.846 1 98.31 106 ASP A N 1
ATOM 834 C CA . ASP A 1 106 ? 17.141 3.754 5.016 1 98.31 106 ASP A CA 1
ATOM 835 C C . ASP A 1 106 ? 16.609 2.357 5.34 1 98.31 106 ASP A C 1
ATOM 837 O O . ASP A 1 106 ? 17.359 1.509 5.84 1 98.31 106 ASP A O 1
ATOM 841 N N . LEU A 1 107 ? 15.383 2.104 5.039 1 97.88 107 LEU A N 1
ATOM 842 C CA . LEU A 1 107 ? 14.742 0.823 5.312 1 97.88 107 LEU A CA 1
ATOM 843 C C . LEU A 1 107 ? 15.016 -0.173 4.191 1 97.88 107 LEU A C 1
ATOM 845 O O . LEU A 1 107 ? 14.594 -1.328 4.262 1 97.88 107 LEU A O 1
ATOM 849 N N . GLY A 1 108 ? 15.664 0.306 3.094 1 97.94 108 GLY A N 1
ATOM 850 C CA . GLY A 1 108 ? 16.016 -0.566 1.984 1 97.94 108 GLY A CA 1
ATOM 851 C C . GLY A 1 108 ? 14.883 -0.77 1 1 97.94 108 GLY A C 1
ATOM 852 O O . GLY A 1 108 ? 14.859 -1.76 0.266 1 97.94 108 GLY A O 1
ATOM 853 N N . CYS A 1 109 ? 13.891 0.104 1.021 1 98.38 109 CYS A N 1
ATOM 854 C CA . CYS A 1 109 ? 12.797 0.018 0.057 1 98.38 109 CYS A CA 1
ATOM 855 C C . CYS A 1 109 ? 13.312 0.183 -1.367 1 98.38 109 CYS A C 1
ATOM 857 O O . CYS A 1 109 ? 14.195 1.003 -1.62 1 98.38 109 CYS A O 1
ATOM 859 N N . GLU A 1 110 ? 12.688 -0.559 -2.213 1 97.25 110 GLU A N 1
ATOM 860 C CA . GLU A 1 110 ? 13.07 -0.486 -3.621 1 97.25 110 GLU A CA 1
ATOM 861 C C . GLU A 1 110 ? 12.406 0.701 -4.312 1 97.25 110 GLU A C 1
ATOM 863 O O . GLU A 1 110 ? 13 1.32 -5.199 1 97.25 110 GLU A O 1
ATOM 868 N N . TYR A 1 111 ? 11.203 0.97 -3.965 1 96.69 111 TYR A N 1
ATOM 869 C CA . TYR A 1 111 ? 10.422 2.047 -4.566 1 96.69 111 TYR A CA 1
ATOM 870 C C . TYR A 1 111 ? 9.344 2.541 -3.605 1 96.69 111 TYR A C 1
ATOM 872 O O . TYR A 1 111 ? 9.125 1.943 -2.551 1 96.69 111 TYR A O 1
ATOM 880 N N . MET A 1 112 ? 8.812 3.678 -3.939 1 97.5 112 MET A N 1
ATOM 881 C CA . MET A 1 112 ? 7.641 4.238 -3.275 1 97.5 112 MET A CA 1
ATOM 882 C C . MET A 1 112 ? 6.465 4.352 -4.242 1 97.5 112 MET A C 1
ATOM 884 O O . MET A 1 112 ? 6.656 4.641 -5.426 1 97.5 112 MET A O 1
ATOM 888 N N . ILE A 1 113 ? 5.273 4.145 -3.689 1 96.88 113 ILE A N 1
ATOM 889 C CA . ILE A 1 113 ? 4.098 4.344 -4.527 1 96.88 113 ILE A CA 1
ATOM 890 C C . ILE A 1 113 ? 3.086 5.227 -3.801 1 96.88 113 ILE A C 1
ATOM 892 O O . ILE A 1 113 ? 3.082 5.289 -2.568 1 96.88 113 ILE A O 1
ATOM 896 N N . LEU A 1 114 ? 2.289 5.902 -4.574 1 95.38 114 LEU A N 1
ATOM 897 C CA . LEU A 1 114 ? 1.158 6.684 -4.086 1 95.38 114 LEU A CA 1
ATOM 898 C C . LEU A 1 114 ? 0.031 6.707 -5.113 1 95.38 114 LEU A C 1
ATOM 900 O O . LEU A 1 114 ? 0.284 6.672 -6.32 1 95.38 114 LEU A O 1
ATOM 904 N N . VAL A 1 115 ? -1.169 6.633 -4.66 1 93.75 115 VAL A N 1
ATOM 905 C CA . VAL A 1 115 ? -2.365 6.758 -5.488 1 93.75 115 VAL A CA 1
ATOM 906 C C . VAL A 1 115 ? -3.154 7.996 -5.074 1 93.75 115 VAL A C 1
ATOM 908 O O . VAL A 1 115 ? -3.523 8.141 -3.906 1 93.75 115 VAL A O 1
ATOM 911 N N . SER A 1 116 ? -3.359 8.891 -5.973 1 91 116 SER A N 1
ATOM 912 C CA . SER A 1 116 ? -3.967 10.188 -5.703 1 91 116 SER A CA 1
ATOM 913 C C . SER A 1 116 ? -5.242 10.383 -6.52 1 91 116 SER A C 1
ATOM 915 O O . SER A 1 116 ? -5.316 9.953 -7.672 1 91 116 SER A O 1
ATOM 917 N N . GLY A 1 117 ? -6.191 11.016 -5.867 1 87.75 117 GLY A N 1
ATOM 918 C CA . GLY A 1 117 ? -7.391 11.359 -6.613 1 87.75 117 GLY A CA 1
ATOM 919 C C . GLY A 1 117 ? -7.113 12.281 -7.793 1 87.75 117 GLY A C 1
ATOM 920 O O . GLY A 1 117 ? -6.266 13.172 -7.707 1 87.75 117 GLY A O 1
ATOM 921 N N . ASP A 1 118 ? -7.863 12.117 -8.852 1 79.75 118 ASP A N 1
ATOM 922 C CA . ASP A 1 118 ? -7.613 12.805 -10.109 1 79.75 118 ASP A CA 1
ATOM 923 C C . ASP A 1 118 ? -7.891 14.305 -9.984 1 79.75 118 ASP A C 1
ATOM 925 O O . ASP A 1 118 ? -7.391 15.102 -10.773 1 79.75 118 AS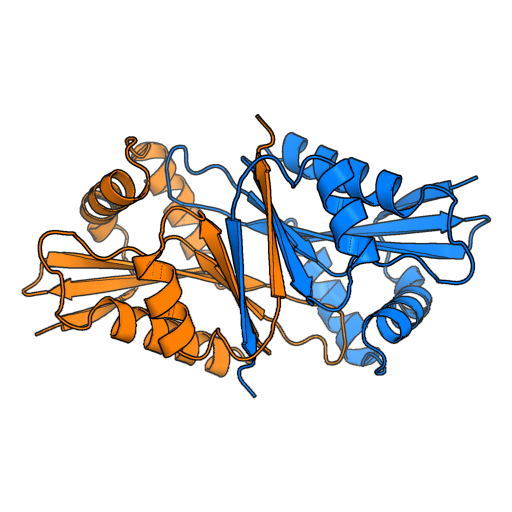P A O 1
ATOM 929 N N . GLN A 1 119 ? -8.641 14.656 -8.969 1 75.69 119 GLN A N 1
ATOM 930 C CA . GLN A 1 119 ? -9.016 16.062 -8.805 1 75.69 119 GLN A CA 1
ATOM 931 C C . GLN A 1 119 ? -7.887 16.859 -8.164 1 75.69 119 GLN A C 1
ATOM 933 O O . GLN A 1 119 ? -7.949 18.078 -8.102 1 75.69 119 GLN A O 1
ATOM 938 N N . ARG A 1 120 ? -6.875 16.156 -7.828 1 83.25 120 ARG A N 1
ATOM 939 C CA . ARG A 1 120 ? -5.77 16.812 -7.133 1 83.25 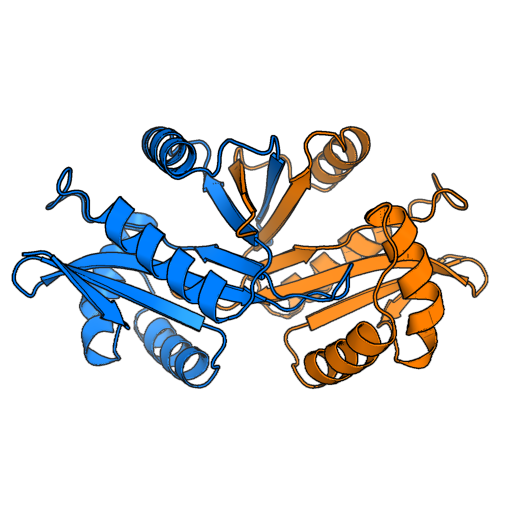120 ARG A CA 1
ATOM 940 C C . ARG A 1 120 ? -4.668 17.203 -8.109 1 83.25 120 ARG A C 1
ATOM 942 O O . ARG A 1 120 ? -3.51 16.812 -7.941 1 83.25 120 ARG A O 1
ATOM 949 N N . LYS A 1 121 ? -4.914 18.078 -9.031 1 80.81 121 LYS A N 1
ATOM 950 C CA . LYS A 1 121 ? -4.031 18.422 -10.141 1 80.81 121 LYS A CA 1
ATOM 951 C C . LYS A 1 121 ? -2.742 19.078 -9.641 1 80.81 121 LYS A C 1
ATOM 953 O O . LYS A 1 121 ? -1.655 18.766 -10.141 1 80.81 121 LYS A O 1
ATOM 958 N N . GLU A 1 122 ? -2.943 19.953 -8.672 1 78.94 122 GLU A N 1
ATOM 959 C CA . GLU A 1 122 ? -1.766 20.609 -8.109 1 78.94 122 GLU A CA 1
ATOM 960 C C . GLU A 1 122 ? -0.841 19.594 -7.438 1 78.94 122 GLU A C 1
ATOM 962 O O . GLU A 1 122 ? 0.382 19.688 -7.559 1 78.94 122 GLU A O 1
ATOM 967 N N . ALA A 1 123 ? -1.431 18.656 -6.781 1 82.06 123 ALA A N 1
ATOM 968 C CA . ALA A 1 123 ? -0.646 17.594 -6.148 1 82.06 123 ALA A CA 1
ATOM 969 C C . ALA A 1 123 ? 0.09 16.766 -7.191 1 82.06 123 ALA A C 1
ATOM 971 O O . ALA A 1 123 ? 1.234 16.359 -6.977 1 82.06 123 ALA A O 1
ATOM 972 N N . HIS A 1 124 ? -0.503 16.562 -8.328 1 84.88 124 HIS A N 1
ATOM 973 C CA . HIS A 1 124 ? 0.113 15.75 -9.375 1 84.88 124 HIS A CA 1
ATOM 974 C C . HIS A 1 124 ? 1.382 16.406 -9.906 1 84.88 124 HIS A C 1
ATOM 976 O O . HIS A 1 124 ? 2.416 15.75 -10.039 1 84.88 124 HIS A O 1
ATOM 982 N N . VAL A 1 125 ? 1.25 17.625 -10.164 1 80.62 125 VAL A N 1
ATOM 983 C CA . VAL A 1 125 ? 2.41 18.406 -10.609 1 80.62 125 VAL A CA 1
ATOM 984 C C . VAL A 1 125 ? 3.502 18.344 -9.539 1 80.62 125 VAL A C 1
ATOM 986 O O . VAL A 1 125 ? 4.684 18.203 -9.859 1 80.62 125 VAL A O 1
ATOM 989 N N . PHE A 1 126 ? 3.029 18.453 -8.367 1 82.94 126 PHE A N 1
ATOM 990 C CA . PHE A 1 126 ? 3.926 18.391 -7.219 1 82.94 126 PHE A CA 1
ATOM 991 C C . PHE A 1 126 ? 4.656 17.062 -7.16 1 82.94 126 PHE A C 1
ATOM 993 O O . PHE A 1 126 ? 5.883 17.016 -7.039 1 82.94 126 PHE A O 1
ATOM 1000 N N . TYR A 1 127 ? 4.023 15.898 -7.301 1 87.75 127 TYR A N 1
ATOM 1001 C CA . TYR A 1 127 ? 4.641 14.578 -7.258 1 87.75 127 TYR A CA 1
ATOM 1002 C C . TYR A 1 127 ? 5.605 14.383 -8.422 1 87.75 127 TYR A C 1
ATOM 1004 O O . TYR A 1 127 ? 6.684 13.805 -8.25 1 87.75 127 TYR A O 1
ATOM 1012 N N . GLU A 1 128 ? 5.207 14.898 -9.57 1 84.75 128 GLU A N 1
ATOM 1013 C CA . GLU A 1 128 ? 6.055 14.781 -10.75 1 84.75 128 GLU A CA 1
ATOM 1014 C C . GLU A 1 128 ? 7.379 15.516 -10.555 1 84.75 128 GLU A C 1
ATOM 1016 O O . GLU A 1 128 ? 8.438 15 -10.922 1 84.75 128 GLU A O 1
ATOM 1021 N N . LYS A 1 129 ? 7.297 16.594 -9.938 1 82.88 129 LYS A N 1
ATOM 1022 C CA . LYS A 1 129 ? 8.484 17.391 -9.68 1 82.88 129 LYS A CA 1
ATOM 1023 C C . LYS A 1 129 ? 9.422 16.688 -8.695 1 82.88 129 LYS A C 1
ATOM 1025 O O . LYS A 1 129 ? 10.633 16.922 -8.711 1 82.88 129 LYS A O 1
ATOM 1030 N N . LEU A 1 130 ? 8.898 15.844 -7.898 1 87.19 130 LEU A N 1
ATOM 1031 C CA . LEU A 1 130 ? 9.672 15.148 -6.871 1 87.19 130 LEU A CA 1
ATOM 1032 C C . LEU A 1 130 ? 10.25 13.852 -7.414 1 87.19 130 LEU A C 1
ATOM 1034 O O . LEU A 1 130 ? 10.875 13.086 -6.672 1 87.19 130 LEU A O 1
ATOM 1038 N N . GLY A 1 131 ? 10.016 13.523 -8.719 1 84.5 131 GLY A N 1
ATOM 1039 C CA . GLY A 1 131 ? 10.648 12.367 -9.336 1 84.5 131 GLY A CA 1
ATOM 1040 C C . GLY A 1 131 ? 9.711 11.188 -9.492 1 84.5 131 GLY A C 1
ATOM 1041 O O . GLY A 1 131 ? 10.141 10.086 -9.836 1 84.5 131 GLY A O 1
ATOM 1042 N N . PHE A 1 132 ? 8.43 11.398 -9.227 1 84.44 132 PHE A N 1
ATOM 1043 C CA . PHE A 1 132 ? 7.469 10.32 -9.414 1 84.44 132 PHE A CA 1
ATOM 1044 C C . PHE A 1 132 ? 7.105 10.172 -10.891 1 84.44 132 PHE A C 1
ATOM 1046 O O . PHE A 1 132 ? 6.41 9.234 -11.273 1 84.44 132 PHE A O 1
ATOM 1053 N N . LYS A 1 133 ? 7.418 11 -11.867 1 68.69 133 LYS A N 1
ATOM 1054 C CA . LYS A 1 133 ? 7.074 11.023 -13.281 1 68.69 133 LYS A CA 1
ATOM 1055 C C . LYS A 1 133 ? 7.859 9.969 -14.055 1 68.69 133 LYS A C 1
ATOM 1057 O O . LYS A 1 133 ? 7.402 9.484 -15.094 1 68.69 133 LYS A O 1
ATOM 1062 N N . ASP A 1 134 ? 8.93 9.508 -13.516 1 62.22 134 ASP A N 1
ATOM 1063 C CA . ASP A 1 134 ? 9.867 8.812 -14.391 1 62.22 134 ASP A CA 1
ATOM 1064 C C . ASP A 1 134 ? 9.266 7.527 -14.938 1 62.22 134 ASP A C 1
ATOM 1066 O O . ASP A 1 134 ? 9.578 7.113 -16.062 1 62.22 134 ASP A O 1
ATOM 1070 N N . GLU A 1 135 ? 8.336 6.945 -14.195 1 68 135 GLU A N 1
ATOM 1071 C CA . GLU A 1 135 ? 7.734 5.715 -14.703 1 68 135 GLU A CA 1
ATOM 1072 C C . GLU A 1 135 ? 6.246 5.898 -14.984 1 68 135 GLU A C 1
ATOM 1074 O O . GLU A 1 135 ? 5.523 6.473 -14.172 1 68 135 GLU A O 1
ATOM 1079 N N . LYS A 1 136 ? 5.98 5.676 -16.266 1 80.06 136 LYS A N 1
ATOM 1080 C CA . LYS A 1 136 ? 4.559 5.723 -16.609 1 80.06 136 LYS A CA 1
ATOM 1081 C C . LYS A 1 136 ? 3.799 4.574 -15.953 1 80.06 136 LYS A C 1
ATOM 1083 O O . LYS A 1 136 ? 3.996 3.41 -16.297 1 80.06 136 LYS A O 1
ATOM 1088 N N . VAL A 1 137 ? 3.08 4.848 -14.812 1 89.69 137 VAL A N 1
ATOM 1089 C CA . VAL A 1 137 ? 2.252 3.857 -14.133 1 89.69 137 VAL A CA 1
ATOM 1090 C C . VAL A 1 137 ? 0.802 4.332 -14.102 1 89.69 137 VAL A C 1
ATOM 1092 O O . VAL A 1 137 ? 0.524 5.516 -14.312 1 89.69 137 VAL A O 1
ATOM 1095 N N . GLN A 1 138 ? -0.084 3.4 -13.93 1 89.06 138 GLN A N 1
ATOM 1096 C CA . GLN A 1 138 ? -1.499 3.682 -13.711 1 89.06 138 GLN A CA 1
ATOM 1097 C C . GLN A 1 138 ? -1.938 3.227 -12.32 1 89.06 138 GLN A C 1
ATOM 1099 O O . GLN A 1 138 ? -1.578 2.135 -11.875 1 89.06 138 GLN A O 1
ATOM 1104 N N . GLY A 1 139 ? -2.609 4.121 -11.656 1 92.25 139 GLY A N 1
ATOM 1105 C CA . GLY A 1 139 ? -3.172 3.785 -10.352 1 92.25 139 GLY A CA 1
ATOM 1106 C C . GLY A 1 139 ? -4.656 3.473 -10.406 1 92.25 139 GLY A C 1
ATOM 1107 O O . GLY A 1 139 ? -5.379 4.023 -11.242 1 92.25 139 GLY A O 1
ATOM 1108 N N . TYR A 1 140 ? -5.109 2.572 -9.555 1 92.81 140 TYR A N 1
ATOM 1109 C CA . TYR A 1 140 ? -6.508 2.172 -9.453 1 92.81 140 TYR A CA 1
ATOM 1110 C C . TYR A 1 140 ? -6.957 2.123 -8 1 92.81 140 TYR A C 1
ATOM 1112 O O . TYR A 1 140 ? -6.176 1.76 -7.113 1 92.81 140 TYR A O 1
ATOM 1120 N N . ARG A 1 141 ? -8.156 2.514 -7.824 1 94.94 141 ARG A N 1
ATOM 1121 C CA . ARG A 1 141 ? -8.789 2.436 -6.512 1 94.94 141 ARG A CA 1
ATOM 1122 C C . ARG A 1 141 ? -10.219 1.916 -6.625 1 94.94 141 ARG A C 1
ATOM 1124 O O . ARG A 1 141 ? -10.961 2.314 -7.523 1 94.94 141 ARG A O 1
ATOM 1131 N N . LYS A 1 142 ? -10.617 1.013 -5.852 1 94.44 142 LYS A N 1
ATOM 1132 C CA . LYS A 1 142 ? -11.969 0.471 -5.785 1 94.44 142 LYS A CA 1
ATOM 1133 C C . LYS A 1 142 ? -12.523 0.559 -4.367 1 94.44 142 LYS A C 1
ATOM 1135 O O . LYS A 1 142 ? -12.008 -0.08 -3.451 1 94.44 142 LYS A O 1
ATOM 1140 N N . HIS A 1 143 ? -13.523 1.319 -4.137 1 94.56 143 HIS A N 1
ATOM 1141 C CA . HIS A 1 143 ? -14.195 1.382 -2.844 1 94.56 143 HIS A CA 1
ATOM 1142 C C . HIS A 1 143 ? -15 0.115 -2.578 1 94.56 143 HIS A C 1
ATOM 1144 O O . HIS A 1 143 ? -15.633 -0.43 -3.49 1 94.56 143 HIS A O 1
ATOM 1150 N N . LEU A 1 144 ? -14.984 -0.382 -1.402 1 93.56 144 LEU A N 1
ATOM 1151 C CA . LEU A 1 144 ? -15.586 -1.668 -1.073 1 93.56 144 LEU A CA 1
ATOM 1152 C C . LEU A 1 144 ? -16.906 -1.476 -0.327 1 93.56 144 LEU A C 1
ATOM 1154 O O . LEU A 1 144 ? -17.594 -2.449 -0.013 1 93.56 144 LEU A O 1
ATOM 1158 N N . ASN A 1 145 ? -17.422 -0.245 -0.09 1 79.69 145 ASN A N 1
ATOM 1159 C CA . ASN A 1 145 ? -18.719 -0.017 0.544 1 79.69 145 ASN A CA 1
ATOM 1160 C C . ASN A 1 145 ? -19.859 -0.187 -0.448 1 79.69 145 ASN A C 1
ATOM 1162 O O . ASN A 1 145 ? -19.672 -0.022 -1.654 1 79.69 145 ASN A O 1
ATOM 1166 N N . MET B 1 1 ? -10.156 -27.656 -13.227 1 82.12 1 MET B N 1
ATOM 1167 C CA . MET B 1 1 ? -10.859 -26.859 -12.227 1 82.12 1 MET B CA 1
ATOM 1168 C C . MET B 1 1 ? -9.898 -25.938 -11.5 1 82.12 1 MET B C 1
ATOM 1170 O O . MET B 1 1 ? -8.773 -26.328 -11.18 1 82.12 1 MET B O 1
ATOM 1174 N N . VAL B 1 2 ? -10.203 -24.734 -11.328 1 91.31 2 VAL B N 1
ATOM 1175 C CA . VAL B 1 2 ? -9.32 -23.766 -10.695 1 91.31 2 VAL B CA 1
ATOM 1176 C C . VAL B 1 2 ? -9.664 -23.641 -9.211 1 91.31 2 VAL B C 1
ATOM 1178 O O . VAL B 1 2 ? -10.836 -23.516 -8.844 1 91.31 2 VAL B O 1
ATOM 1181 N N . THR B 1 3 ? -8.703 -23.859 -8.328 1 94.81 3 THR B N 1
ATOM 1182 C CA . THR B 1 3 ? -8.852 -23.672 -6.891 1 94.81 3 THR B CA 1
ATOM 1183 C C . THR B 1 3 ? -7.992 -22.516 -6.402 1 94.81 3 THR B C 1
ATOM 1185 O O . THR B 1 3 ? -6.832 -22.375 -6.797 1 94.81 3 THR B O 1
ATOM 1188 N N . ILE B 1 4 ? -8.617 -21.656 -5.586 1 97.38 4 ILE B N 1
ATOM 1189 C CA . ILE B 1 4 ? -7.895 -20.547 -4.984 1 97.38 4 ILE B CA 1
ATOM 1190 C C . ILE B 1 4 ? -7.578 -20.859 -3.527 1 97.38 4 ILE B C 1
ATOM 1192 O O . ILE B 1 4 ? -8.469 -21.203 -2.75 1 97.38 4 ILE B O 1
ATOM 1196 N N . LYS B 1 5 ? -6.355 -20.766 -3.199 1 97.56 5 LYS B N 1
ATOM 1197 C CA . LYS B 1 5 ? -5.973 -20.984 -1.807 1 97.56 5 LYS B CA 1
ATOM 1198 C C . LYS B 1 5 ? -4.766 -20.125 -1.434 1 97.56 5 LYS B C 1
ATOM 1200 O O . LYS B 1 5 ? -4.094 -19.578 -2.309 1 97.56 5 LYS B O 1
ATOM 1205 N N . ALA B 1 6 ? -4.531 -20.062 -0.103 1 98.19 6 ALA B N 1
ATOM 1206 C CA . ALA B 1 6 ? -3.35 -19.359 0.382 1 98.19 6 ALA B CA 1
ATOM 1207 C C . ALA B 1 6 ? -2.072 -20.078 -0.02 1 98.19 6 ALA B C 1
ATOM 1209 O O . ALA B 1 6 ? -2.01 -21.312 0.037 1 98.19 6 ALA B O 1
ATOM 1210 N N . ILE B 1 7 ? -1.076 -19.328 -0.475 1 98.62 7 ILE B N 1
ATOM 1211 C CA . ILE B 1 7 ? 0.242 -19.875 -0.761 1 98.62 7 ILE B CA 1
ATOM 1212 C C . ILE B 1 7 ? 0.867 -20.406 0.526 1 98.62 7 ILE B C 1
ATOM 1214 O O . ILE B 1 7 ? 0.788 -19.766 1.575 1 98.62 7 ILE B O 1
ATOM 1218 N N . GLU B 1 8 ? 1.369 -21.562 0.481 1 97.88 8 GLU B N 1
ATOM 1219 C CA . GLU B 1 8 ? 2.119 -22.156 1.581 1 97.88 8 GLU B CA 1
ATOM 1220 C C . GLU B 1 8 ? 3.604 -22.266 1.246 1 97.88 8 GLU B C 1
ATOM 1222 O O . GLU B 1 8 ? 4.004 -22.047 0.099 1 97.88 8 GLU B O 1
ATOM 1227 N N . PHE B 1 9 ? 4.336 -22.578 2.285 1 98 9 PHE B N 1
ATOM 1228 C CA . PHE B 1 9 ? 5.785 -22.609 2.135 1 98 9 PHE B CA 1
ATOM 1229 C C . PHE B 1 9 ? 6.191 -23.562 1.007 1 98 9 PHE B C 1
ATOM 1231 O O . PHE B 1 9 ? 7.098 -23.25 0.231 1 98 9 PHE B O 1
ATOM 1238 N N . GLN B 1 10 ? 5.539 -24.641 0.845 1 97.56 10 GLN B N 1
ATOM 1239 C CA . GLN B 1 10 ? 5.891 -25.656 -0.152 1 97.56 10 GLN B CA 1
ATOM 1240 C C . GLN B 1 10 ? 5.594 -25.156 -1.563 1 97.56 10 GLN B C 1
ATOM 1242 O O . GLN B 1 10 ? 6.051 -25.75 -2.545 1 97.56 10 GLN B O 1
ATOM 1247 N N . ASP B 1 11 ? 4.781 -24.109 -1.728 1 98.44 11 ASP B N 1
ATOM 1248 C CA . ASP B 1 11 ? 4.406 -23.562 -3.029 1 98.44 11 ASP B CA 1
ATOM 1249 C C . ASP B 1 11 ? 5.449 -22.562 -3.527 1 98.44 11 ASP B C 1
ATOM 1251 O O . ASP B 1 11 ? 5.375 -22.109 -4.668 1 98.44 11 ASP B O 1
ATOM 1255 N N . LEU B 1 12 ? 6.477 -22.234 -2.727 1 98.69 12 LEU B N 1
ATOM 1256 C CA . LEU B 1 12 ? 7.352 -21.094 -2.982 1 98.69 12 LEU B CA 1
ATOM 1257 C C . LEU B 1 12 ? 8.18 -21.328 -4.246 1 98.69 12 LEU B C 1
ATOM 1259 O O . LEU B 1 12 ? 8.398 -20.391 -5.02 1 98.69 12 LEU B O 1
ATOM 1263 N N . PRO B 1 13 ? 8.625 -22.531 -4.539 1 98.31 13 PRO B N 1
ATOM 1264 C CA . PRO B 1 13 ? 9.352 -22.719 -5.797 1 98.31 13 PRO B CA 1
ATOM 1265 C C . PRO B 1 13 ? 8.5 -22.391 -7.02 1 98.31 13 PRO B C 1
ATOM 1267 O O . PRO B 1 13 ? 8.977 -21.734 -7.949 1 98.31 13 PRO B O 1
ATOM 1270 N N . ALA B 1 14 ? 7.301 -22.844 -7.035 1 98.12 14 ALA B N 1
ATOM 1271 C CA . ALA B 1 14 ? 6.395 -22.531 -8.133 1 98.12 14 ALA B CA 1
ATOM 1272 C C . ALA B 1 14 ? 6.07 -21.047 -8.172 1 98.12 14 ALA B C 1
ATOM 1274 O O . ALA B 1 14 ? 5.961 -20.453 -9.25 1 98.12 14 ALA B O 1
ATOM 1275 N N . LEU B 1 15 ? 5.902 -20.438 -7.012 1 98.69 15 LEU B N 1
ATOM 1276 C CA . LEU B 1 15 ? 5.633 -19.016 -6.938 1 98.69 15 LEU B CA 1
ATOM 1277 C C . LEU B 1 15 ? 6.797 -18.203 -7.504 1 98.69 15 LEU B C 1
ATOM 1279 O O . LEU B 1 15 ? 6.59 -17.234 -8.227 1 98.69 15 LEU B O 1
ATOM 1283 N N . SER B 1 16 ? 8.008 -18.625 -7.148 1 98.56 16 SER B N 1
ATOM 1284 C CA . SER B 1 16 ? 9.203 -17.969 -7.676 1 98.56 16 SER B CA 1
ATOM 1285 C C . SER B 1 16 ? 9.195 -17.969 -9.203 1 98.56 16 SER B C 1
ATOM 1287 O O . SER B 1 16 ? 9.492 -16.938 -9.82 1 98.56 16 SER B O 1
ATOM 1289 N N . LYS B 1 17 ? 8.828 -19.047 -9.789 1 97.38 17 LYS B N 1
ATOM 1290 C CA . LYS B 1 17 ? 8.773 -19.141 -11.242 1 97.38 17 LYS B CA 1
ATOM 1291 C C . LYS B 1 17 ? 7.746 -18.172 -11.82 1 97.38 17 LYS B C 1
ATOM 1293 O O . LYS B 1 17 ? 8.016 -17.5 -12.82 1 97.38 17 LYS B O 1
ATOM 1298 N N . LEU B 1 18 ? 6.562 -18.094 -11.211 1 97.12 18 LEU B N 1
ATOM 1299 C CA . LEU B 1 18 ? 5.543 -17.141 -11.641 1 97.12 18 LEU B CA 1
ATOM 1300 C C . LEU B 1 18 ? 6.062 -15.719 -11.547 1 97.12 18 LEU B C 1
ATOM 1302 O O . LEU B 1 18 ? 5.836 -14.906 -12.453 1 97.12 18 LEU B O 1
ATOM 1306 N N . TYR B 1 19 ? 6.781 -15.438 -10.406 1 98.12 19 TYR B N 1
ATOM 1307 C CA . TYR B 1 19 ? 7.246 -14.078 -10.188 1 98.12 19 TYR B CA 1
ATOM 1308 C C . TYR B 1 19 ? 8.391 -13.727 -11.133 1 98.12 19 TYR B C 1
ATOM 1310 O O . TYR B 1 19 ? 8.555 -12.57 -11.523 1 98.12 19 TYR B O 1
ATOM 1318 N N . ASN B 1 20 ? 9.141 -14.781 -11.586 1 97.38 20 ASN B N 1
ATOM 1319 C CA . ASN B 1 20 ? 10.109 -14.555 -12.648 1 97.38 20 ASN B CA 1
ATOM 1320 C C . ASN B 1 20 ? 9.43 -14.102 -13.938 1 97.38 20 ASN B C 1
ATOM 1322 O O . ASN B 1 20 ? 9.93 -13.219 -14.633 1 97.38 20 ASN B O 1
ATOM 1326 N N . GLU B 1 21 ? 8.328 -14.719 -14.227 1 94.56 21 GLU B N 1
ATOM 1327 C CA . GLU B 1 21 ? 7.551 -14.32 -15.398 1 94.56 21 GLU B CA 1
ATOM 1328 C C . GLU B 1 21 ? 7.016 -12.898 -15.242 1 94.56 21 GLU B C 1
ATOM 1330 O O . GLU B 1 21 ? 7.031 -12.117 -16.188 1 94.56 21 GLU B O 1
ATOM 1335 N N . LEU B 1 22 ? 6.598 -12.562 -14.047 1 94.31 22 LEU B N 1
ATOM 1336 C CA . LEU B 1 22 ? 6.02 -11.258 -13.75 1 94.31 22 LEU B CA 1
ATOM 1337 C C . LEU B 1 22 ? 7.059 -10.148 -13.922 1 94.31 22 LEU B C 1
ATOM 1339 O O . LEU B 1 22 ? 6.773 -9.117 -14.523 1 94.31 22 LEU B O 1
ATOM 1343 N N . MET B 1 23 ? 8.289 -10.43 -13.383 1 94.75 23 MET B N 1
ATOM 1344 C CA . MET B 1 23 ? 9.297 -9.383 -13.281 1 94.75 23 MET B CA 1
ATOM 1345 C C . MET B 1 23 ? 10.234 -9.406 -14.484 1 94.75 23 MET B C 1
ATOM 1347 O O . MET B 1 23 ? 10.914 -8.422 -14.766 1 94.75 23 MET B O 1
ATOM 1351 N N . GLY B 1 24 ? 10.312 -10.547 -15.141 1 94.75 24 GLY B N 1
ATOM 1352 C CA . GLY B 1 24 ? 11.297 -10.727 -16.203 1 94.75 24 GLY B CA 1
ATOM 1353 C C . GLY B 1 24 ? 12.703 -10.961 -15.672 1 94.75 24 GLY B C 1
ATOM 1354 O O . GLY B 1 24 ? 13.664 -11 -16.453 1 94.75 24 GLY B O 1
ATOM 1355 N N . THR B 1 25 ? 12.891 -10.953 -14.391 1 95.25 25 THR B N 1
ATOM 1356 C CA . THR B 1 25 ? 14.148 -11.242 -13.711 1 95.25 25 THR B CA 1
ATOM 1357 C C . THR B 1 25 ? 13.938 -12.281 -12.609 1 95.25 25 THR B C 1
ATOM 1359 O O . THR B 1 25 ? 12.844 -12.398 -12.055 1 95.25 25 THR B O 1
ATOM 1362 N N . PRO B 1 26 ? 14.984 -13.023 -12.289 1 96.69 26 PRO B N 1
ATOM 1363 C CA . PRO B 1 26 ? 14.82 -14.078 -11.289 1 96.69 26 PRO B CA 1
ATOM 1364 C C . PRO B 1 26 ? 14.555 -13.531 -9.891 1 96.69 26 PRO B C 1
ATOM 1366 O O . PRO B 1 26 ? 15.094 -12.484 -9.523 1 96.69 26 PRO B O 1
ATOM 1369 N N . THR B 1 27 ? 13.82 -14.273 -9.148 1 97.88 27 THR B N 1
ATOM 1370 C CA . THR B 1 27 ? 13.602 -14.023 -7.73 1 97.88 27 THR B CA 1
ATOM 1371 C C . THR B 1 27 ? 14.68 -14.688 -6.883 1 97.88 27 THR B C 1
ATOM 1373 O O . THR B 1 27 ? 15.086 -15.82 -7.16 1 97.88 27 THR B O 1
ATOM 1376 N N . ASN B 1 28 ? 15.188 -13.938 -5.91 1 98.31 28 ASN B N 1
ATOM 1377 C CA . ASN B 1 28 ? 16.078 -14.539 -4.918 1 98.31 28 ASN B CA 1
ATOM 1378 C C . ASN B 1 28 ? 15.32 -15.5 -4 1 98.31 28 ASN B C 1
ATOM 1380 O O . ASN B 1 28 ? 14.703 -15.07 -3.02 1 98.31 28 ASN B O 1
ATOM 1384 N N . GLU B 1 29 ? 15.445 -16.766 -4.262 1 98.12 29 GLU B N 1
ATOM 1385 C CA . GLU B 1 29 ? 14.609 -17.75 -3.6 1 98.12 29 GLU B CA 1
ATOM 1386 C C . GLU B 1 29 ? 14.938 -17.844 -2.111 1 98.12 29 GLU B C 1
ATOM 1388 O O . GLU B 1 29 ? 14.047 -18.078 -1.29 1 98.12 29 GLU B O 1
ATOM 1393 N N . GLN B 1 30 ? 16.156 -17.719 -1.776 1 98.25 30 GLN B N 1
ATOM 1394 C CA . GLN B 1 30 ? 16.531 -17.734 -0.368 1 98.25 30 GLN B CA 1
ATOM 1395 C C . GLN B 1 30 ? 15.883 -16.578 0.389 1 98.25 30 GLN B C 1
ATOM 1397 O O . GLN B 1 30 ? 15.32 -16.766 1.467 1 98.25 30 GLN B O 1
ATOM 1402 N N . GLN B 1 31 ? 15.984 -15.445 -0.206 1 98.5 31 GLN B N 1
ATOM 1403 C CA . GLN B 1 31 ? 15.375 -14.273 0.416 1 98.5 31 GLN B CA 1
ATOM 1404 C C . GLN B 1 31 ? 13.859 -14.398 0.458 1 98.5 31 GLN B C 1
ATOM 1406 O O . GLN B 1 31 ? 13.219 -13.953 1.415 1 98.5 31 GLN B O 1
ATOM 1411 N N . MET B 1 32 ? 13.359 -15.008 -0.635 1 98.69 32 MET B N 1
ATOM 1412 C CA . MET B 1 32 ? 11.914 -15.211 -0.681 1 98.69 32 MET B CA 1
ATOM 1413 C C . MET B 1 32 ? 11.453 -16.078 0.485 1 98.69 32 MET B C 1
ATOM 1415 O O . MET B 1 32 ? 10.438 -15.781 1.121 1 98.69 32 MET B O 1
ATOM 1419 N N . GLN B 1 33 ? 12.156 -17.109 0.789 1 98.56 33 GLN B N 1
ATOM 1420 C CA . GLN B 1 33 ? 11.789 -17.984 1.891 1 98.56 33 GLN B CA 1
ATOM 1421 C C . GLN B 1 33 ? 11.82 -17.25 3.225 1 98.56 33 GLN B C 1
ATOM 1423 O O . GLN B 1 33 ? 10.898 -17.375 4.035 1 98.56 33 GLN B O 1
ATOM 1428 N N . LYS B 1 34 ? 12.828 -16.469 3.424 1 98.25 34 LYS B N 1
ATOM 1429 C CA . LYS B 1 34 ? 12.953 -15.695 4.652 1 98.25 34 LYS B CA 1
ATOM 1430 C C . LYS B 1 34 ? 11.812 -14.688 4.781 1 98.25 34 LYS B C 1
ATOM 1432 O O . LYS B 1 34 ? 11.172 -14.594 5.832 1 98.25 34 LYS B O 1
ATOM 1437 N N . MET B 1 35 ? 11.633 -14.016 3.703 1 98.5 35 MET B N 1
ATOM 1438 C CA . MET B 1 35 ? 10.602 -12.977 3.711 1 98.5 35 MET B CA 1
ATOM 1439 C C . MET B 1 35 ? 9.219 -13.594 3.881 1 98.5 35 MET B C 1
ATOM 1441 O O . MET B 1 35 ? 8.375 -13.047 4.59 1 98.5 35 MET B O 1
ATOM 1445 N N . PHE B 1 36 ? 8.984 -14.688 3.246 1 98.56 36 PHE B N 1
ATOM 1446 C CA . PHE B 1 36 ? 7.691 -15.352 3.34 1 98.56 36 PHE B CA 1
ATOM 1447 C C . PHE B 1 36 ? 7.395 -15.758 4.777 1 98.56 36 PHE B C 1
ATOM 1449 O O . PHE B 1 36 ? 6.27 -15.602 5.254 1 98.56 36 PHE B O 1
ATOM 1456 N N . ARG B 1 37 ? 8.359 -16.297 5.492 1 97.62 37 ARG B N 1
ATOM 1457 C CA . ARG B 1 37 ? 8.188 -16.641 6.895 1 97.62 37 ARG B CA 1
ATOM 1458 C C . ARG B 1 37 ? 7.816 -15.414 7.727 1 97.62 37 ARG B C 1
ATOM 1460 O O . ARG B 1 37 ? 6.953 -15.492 8.602 1 97.62 37 ARG B O 1
ATOM 1467 N N . TYR B 1 38 ? 8.438 -14.406 7.375 1 97 38 TYR B N 1
ATOM 1468 C CA . TYR B 1 38 ? 8.18 -13.164 8.094 1 97 38 TYR B CA 1
ATOM 1469 C C . TYR B 1 38 ? 6.742 -12.703 7.891 1 97 38 TYR B C 1
ATOM 1471 O O . TYR B 1 38 ? 6.039 -12.406 8.859 1 97 38 TYR B O 1
ATOM 1479 N N . ILE B 1 39 ? 6.293 -12.711 6.605 1 96.12 39 ILE B N 1
ATOM 1480 C CA . ILE B 1 39 ? 4.98 -12.133 6.348 1 96.12 39 ILE B CA 1
ATOM 1481 C C . ILE B 1 39 ? 3.891 -13.109 6.789 1 96.12 39 ILE B C 1
ATOM 1483 O O . ILE B 1 39 ? 2.771 -12.703 7.105 1 96.12 39 ILE B O 1
ATOM 1487 N N . GLN B 1 40 ? 4.207 -14.328 6.812 1 94 40 GLN B N 1
ATOM 1488 C CA . GLN B 1 40 ? 3.25 -15.32 7.297 1 94 40 GLN B CA 1
ATOM 1489 C C . GLN B 1 40 ? 2.949 -15.109 8.781 1 94 40 GLN B C 1
ATOM 1491 O O . GLN B 1 40 ? 1.837 -15.383 9.234 1 94 40 GLN B O 1
ATOM 1496 N N . GLN B 1 41 ? 3.865 -14.602 9.484 1 92.94 41 GLN B N 1
ATOM 1497 C CA . GLN B 1 41 ? 3.691 -14.336 10.906 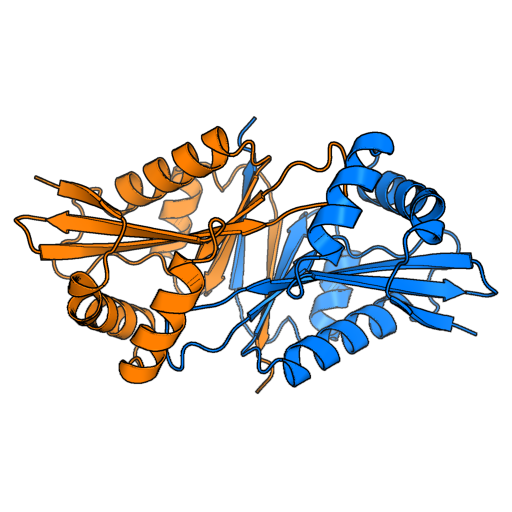1 92.94 41 GLN B CA 1
ATOM 1498 C C . GLN B 1 41 ? 2.979 -13 11.133 1 92.94 41 GLN B C 1
ATOM 1500 O O . GLN B 1 41 ? 2.502 -12.727 12.234 1 92.94 41 GLN B O 1
ATOM 1505 N N . ASN B 1 42 ? 3.029 -12.227 10.094 1 90.12 42 ASN B N 1
ATOM 1506 C CA . ASN B 1 42 ? 2.312 -10.953 10.102 1 90.12 42 ASN B CA 1
ATOM 1507 C C . ASN B 1 42 ? 0.916 -11.102 9.508 1 90.12 42 ASN B C 1
ATOM 1509 O O . ASN B 1 42 ? 0.771 -11.367 8.312 1 90.12 42 ASN B O 1
ATOM 1513 N N . GLY B 1 43 ? -0.119 -11.055 10.188 1 91.69 43 GLY B N 1
ATOM 1514 C CA . GLY B 1 43 ? -1.499 -11.312 9.812 1 91.69 43 GLY B CA 1
ATOM 1515 C C . GLY B 1 43 ? -2.043 -10.32 8.805 1 91.69 43 GLY B C 1
ATOM 1516 O O . GLY B 1 43 ? -3.191 -10.438 8.367 1 91.69 43 GLY B O 1
ATOM 1517 N N . HIS B 1 44 ? -1.224 -9.422 8.297 1 97.25 44 HIS B N 1
ATOM 1518 C CA . HIS B 1 44 ? -1.703 -8.359 7.418 1 97.25 44 HIS B CA 1
ATOM 1519 C C . HIS B 1 44 ? -1.413 -8.68 5.953 1 97.25 44 HIS B C 1
ATOM 1521 O O . HIS B 1 44 ? -1.78 -7.914 5.062 1 97.25 44 HIS B O 1
ATOM 1527 N N . TYR B 1 45 ? -0.7 -9.812 5.691 1 98.5 45 TYR B N 1
ATOM 1528 C CA . TYR B 1 45 ? -0.358 -10.211 4.328 1 98.5 45 TYR B CA 1
ATOM 1529 C C . TYR B 1 45 ? -1.164 -11.43 3.895 1 98.5 45 TYR B C 1
ATOM 1531 O O . TYR B 1 45 ? -1.27 -12.406 4.637 1 98.5 45 TYR B O 1
ATOM 1539 N N . HIS B 1 46 ? -1.718 -11.352 2.689 1 98.56 46 HIS B N 1
ATOM 1540 C CA . HIS B 1 46 ? -2.51 -12.414 2.082 1 98.56 46 HIS B CA 1
ATOM 1541 C C . HIS B 1 46 ? -1.987 -12.766 0.692 1 98.56 46 HIS B C 1
ATOM 1543 O O . HIS B 1 46 ? -2.217 -12.023 -0.266 1 98.56 46 HIS B O 1
ATOM 1549 N N . VAL B 1 47 ? -1.285 -13.82 0.618 1 98.75 47 VAL B N 1
ATOM 1550 C CA . VAL B 1 47 ? -0.756 -14.305 -0.654 1 98.75 47 VAL B CA 1
ATOM 1551 C C . VAL B 1 47 ? -1.588 -15.484 -1.147 1 98.75 47 VAL B C 1
ATOM 1553 O O . VAL B 1 47 ? -1.564 -16.562 -0.547 1 98.75 47 VAL B O 1
ATOM 1556 N N . LEU B 1 48 ? -2.307 -15.25 -2.246 1 98.75 48 LEU B N 1
ATOM 1557 C CA . LEU B 1 48 ? -3.195 -16.266 -2.787 1 98.75 48 LEU B CA 1
ATOM 1558 C C . LEU B 1 48 ? -2.625 -16.859 -4.07 1 98.75 48 LEU B C 1
ATOM 1560 O O . LEU B 1 48 ? -2.006 -16.156 -4.867 1 98.75 48 LEU B O 1
ATOM 1564 N N . GLY B 1 49 ? -2.865 -18.125 -4.219 1 98.44 49 GLY B N 1
ATOM 1565 C CA . GLY B 1 49 ? -2.547 -18.828 -5.449 1 98.44 49 GLY B CA 1
ATOM 1566 C C . GLY B 1 49 ? -3.764 -19.453 -6.109 1 98.44 49 GLY B C 1
ATOM 1567 O O . GLY B 1 49 ? -4.672 -19.922 -5.426 1 98.44 49 GLY B O 1
ATOM 1568 N N . ALA B 1 50 ? -3.787 -19.375 -7.422 1 97.69 50 ALA B N 1
ATOM 1569 C CA . ALA B 1 50 ? -4.738 -20.141 -8.234 1 97.69 50 ALA B CA 1
ATOM 1570 C C . ALA B 1 50 ? -4.105 -21.406 -8.781 1 97.69 50 ALA B C 1
ATOM 1572 O O . ALA B 1 50 ? -3.111 -21.344 -9.516 1 97.69 50 ALA B O 1
ATOM 1573 N N . PHE B 1 51 ? -4.668 -22.562 -8.406 1 96.44 51 PHE B N 1
ATOM 1574 C CA . PHE B 1 51 ? -4.145 -23.844 -8.844 1 96.44 51 PHE B CA 1
ATOM 1575 C C . PHE B 1 51 ? -5.047 -24.469 -9.906 1 96.44 51 PHE B C 1
ATOM 1577 O O . PHE B 1 51 ? -6.238 -24.672 -9.672 1 96.44 51 PHE B O 1
ATOM 1584 N N . TYR B 1 52 ? -4.461 -24.625 -11.07 1 93.62 52 TYR B N 1
ATOM 1585 C CA . TYR B 1 52 ? -5.109 -25.297 -12.195 1 93.62 52 TYR B CA 1
ATOM 1586 C C . TYR B 1 52 ? -4.551 -26.688 -12.398 1 93.62 52 TYR B C 1
ATOM 1588 O O . TYR B 1 52 ? -3.375 -26.859 -12.727 1 93.62 52 TYR B O 1
ATOM 1596 N N . ASN B 1 53 ? -5.441 -27.703 -12.195 1 90.06 53 ASN B N 1
ATOM 1597 C CA . ASN B 1 53 ? -5.023 -29.094 -12.281 1 90.06 53 ASN B CA 1
ATOM 1598 C C . ASN B 1 53 ? -3.84 -29.375 -11.367 1 90.06 53 ASN B C 1
ATOM 1600 O O . ASN B 1 53 ? -2.861 -30 -11.781 1 90.06 53 ASN B O 1
ATOM 1604 N N . GLY B 1 54 ? -3.777 -28.734 -10.18 1 91.19 54 GLY B N 1
ATOM 1605 C CA . GLY B 1 54 ? -2.799 -29.016 -9.141 1 91.19 54 GLY B CA 1
ATOM 1606 C C . GLY B 1 54 ? -1.544 -28.172 -9.266 1 91.19 54 GLY B C 1
ATOM 1607 O O . GLY B 1 54 ? -0.673 -28.203 -8.398 1 91.19 54 GLY B O 1
ATOM 1608 N N . GLU B 1 55 ? -1.488 -27.391 -10.352 1 94.75 55 GLU B N 1
ATOM 1609 C CA . GLU B 1 55 ? -0.31 -26.562 -10.57 1 94.75 55 GLU B CA 1
ATOM 1610 C C . GLU B 1 55 ? -0.627 -25.094 -10.352 1 94.75 55 GLU B C 1
ATOM 1612 O O . GLU B 1 55 ? -1.692 -24.609 -10.742 1 94.75 55 GLU B O 1
ATOM 1617 N N . LEU B 1 56 ? 0.362 -24.422 -9.719 1 97.12 56 LEU B N 1
ATOM 1618 C CA . LEU B 1 56 ? 0.166 -23 -9.492 1 97.12 56 LEU B CA 1
ATOM 1619 C C . LEU B 1 56 ? 0.156 -22.234 -10.82 1 97.12 56 LEU B C 1
ATOM 1621 O O . LEU B 1 56 ? 1.153 -22.234 -11.539 1 97.12 56 LEU B O 1
ATOM 1625 N N . ALA B 1 57 ? -0.983 -21.594 -11.148 1 96.56 57 ALA B N 1
ATOM 1626 C CA . ALA B 1 57 ? -1.177 -20.938 -12.445 1 96.56 57 ALA B CA 1
ATOM 1627 C C . ALA B 1 57 ? -1.264 -19.422 -12.289 1 96.56 57 ALA B C 1
ATOM 1629 O O . ALA B 1 57 ? -1.166 -18.688 -13.273 1 96.56 57 ALA B O 1
ATOM 1630 N N . GLY B 1 58 ? -1.469 -18.922 -11.141 1 97.38 58 GLY B N 1
ATOM 1631 C CA . GLY B 1 58 ? -1.575 -17.484 -10.867 1 97.38 58 GLY B CA 1
ATOM 1632 C C . GLY B 1 58 ? -1.458 -17.156 -9.398 1 97.38 58 GLY B C 1
ATOM 1633 O O . GLY B 1 58 ? -1.523 -18.031 -8.539 1 97.38 58 GLY B O 1
ATOM 1634 N N . SER B 1 59 ? -1.26 -15.852 -9.133 1 98.31 59 SER B N 1
ATOM 1635 C CA . SER B 1 59 ? -1.121 -15.406 -7.754 1 98.31 59 SER B CA 1
ATOM 1636 C C . SER B 1 59 ? -1.468 -13.922 -7.621 1 98.31 59 SER B C 1
ATOM 1638 O O . SER B 1 59 ? -1.466 -13.188 -8.609 1 98.31 59 SER B O 1
ATOM 1640 N N . VAL B 1 60 ? -1.801 -13.562 -6.453 1 98.44 60 VAL B N 1
ATOM 1641 C CA . VAL B 1 60 ? -2.018 -12.172 -6.066 1 98.44 60 VAL B CA 1
ATOM 1642 C C . VAL B 1 60 ? -1.636 -11.977 -4.602 1 98.44 60 VAL B C 1
ATOM 1644 O O . VAL B 1 60 ? -1.765 -12.898 -3.789 1 98.44 60 VAL B O 1
ATOM 1647 N N . MET B 1 61 ? -1.128 -10.867 -4.301 1 98.75 61 MET B N 1
ATOM 1648 C CA . MET B 1 61 ? -0.829 -10.523 -2.914 1 98.75 61 MET B CA 1
ATOM 1649 C C . MET B 1 61 ? -1.631 -9.305 -2.471 1 98.75 61 MET B C 1
ATOM 1651 O O . MET B 1 61 ? -1.696 -8.305 -3.188 1 98.75 61 MET B O 1
ATOM 1655 N N . GLY B 1 62 ? -2.344 -9.43 -1.364 1 98.69 62 GLY B N 1
ATOM 1656 C CA . GLY B 1 62 ? -3.012 -8.328 -0.691 1 98.69 62 GLY B CA 1
ATOM 1657 C C . GLY B 1 62 ? -2.344 -7.934 0.613 1 98.69 62 GLY B C 1
ATOM 1658 O O . GLY B 1 62 ? -1.971 -8.797 1.41 1 98.69 62 GLY B O 1
ATOM 1659 N N . ILE B 1 63 ? -2.129 -6.684 0.812 1 98.81 63 ILE B N 1
ATOM 1660 C CA . ILE B 1 63 ? -1.529 -6.152 2.031 1 98.81 63 ILE B CA 1
ATOM 1661 C C . ILE B 1 63 ? -2.529 -5.242 2.744 1 98.81 63 ILE B C 1
ATOM 1663 O O . ILE B 1 63 ? -2.904 -4.191 2.223 1 98.81 63 ILE B O 1
ATOM 1667 N N . GLU B 1 64 ? -2.982 -5.691 3.932 1 98.62 64 GLU B N 1
ATOM 1668 C CA . GLU B 1 64 ? -3.869 -4.871 4.75 1 98.62 64 GLU B CA 1
ATOM 1669 C C . GLU B 1 64 ? -3.105 -3.723 5.406 1 98.62 64 GLU B C 1
ATOM 1671 O O . GLU B 1 64 ? -2.156 -3.951 6.16 1 98.62 64 GLU B O 1
ATOM 1676 N N . CYS B 1 65 ? -3.457 -2.506 5.141 1 98.62 65 CYS B N 1
ATOM 1677 C CA . CYS B 1 65 ? -2.816 -1.318 5.695 1 98.62 65 CYS B CA 1
ATOM 1678 C C . CYS B 1 65 ? -3.797 -0.507 6.531 1 98.62 65 CYS B C 1
ATOM 1680 O O . CYS B 1 65 ? -4.953 -0.334 6.145 1 98.62 65 CYS B O 1
ATOM 1682 N N . MET B 1 66 ? -3.346 -0.045 7.645 1 98.5 66 MET B N 1
ATOM 1683 C CA . MET B 1 66 ? -4.168 0.781 8.523 1 98.5 66 MET B CA 1
ATOM 1684 C C . MET B 1 66 ? -4.156 2.236 8.07 1 98.5 66 MET B C 1
ATOM 1686 O O . MET B 1 66 ? -3.229 2.67 7.387 1 98.5 66 MET B O 1
ATOM 1690 N N . ASP B 1 67 ? -5.16 2.898 8.43 1 98.38 67 ASP B N 1
ATOM 1691 C CA . ASP B 1 67 ? -5.293 4.309 8.086 1 98.38 67 ASP B CA 1
ATOM 1692 C C . ASP B 1 67 ? -5.766 5.129 9.281 1 98.38 67 ASP B C 1
ATOM 1694 O O . ASP B 1 67 ? -6.207 4.57 10.289 1 98.38 67 ASP B O 1
ATOM 1698 N N . LEU B 1 68 ? -5.617 6.422 9.18 1 98.5 68 LEU B N 1
ATOM 1699 C CA . LEU B 1 68 ? -5.938 7.297 10.297 1 98.5 68 LEU B CA 1
ATOM 1700 C C . LEU B 1 68 ? -7.008 8.312 9.914 1 98.5 68 LEU B C 1
ATOM 1702 O O . LEU B 1 68 ? -7.426 9.125 10.734 1 98.5 68 LEU B O 1
ATOM 1706 N N . VAL B 1 69 ? -7.488 8.273 8.672 1 98.06 69 VAL B N 1
ATOM 1707 C CA . VAL B 1 69 ? -8.453 9.266 8.203 1 98.06 69 VAL B CA 1
ATOM 1708 C C . VAL B 1 69 ? -9.875 8.719 8.375 1 98.06 69 VAL B C 1
ATOM 1710 O O . VAL B 1 69 ? -10.07 7.508 8.469 1 98.06 69 VAL B O 1
ATOM 1713 N N . GLY B 1 70 ? -10.82 9.594 8.461 1 97.25 70 GLY B N 1
ATOM 1714 C CA . GLY B 1 70 ? -12.219 9.195 8.531 1 97.25 70 GLY B CA 1
ATOM 1715 C C . GLY B 1 70 ? -12.523 8.281 9.703 1 97.25 70 GLY B C 1
ATOM 1716 O O . GLY B 1 70 ? -12.297 8.656 10.859 1 97.25 70 GLY B O 1
ATOM 1717 N N . GLN B 1 71 ? -13.023 7.121 9.344 1 97.69 71 GLN B N 1
ATOM 1718 C CA . GLN B 1 71 ? -13.344 6.152 10.391 1 97.69 71 GLN B CA 1
ATOM 1719 C C . GLN B 1 71 ? -12.141 5.262 10.703 1 97.69 71 GLN B C 1
ATOM 1721 O O . GLN B 1 71 ? -12.273 4.25 11.398 1 97.69 71 GLN B O 1
ATOM 1726 N N . CYS B 1 72 ? -11.039 5.598 10.164 1 98.25 72 CYS B N 1
ATOM 1727 C CA . CYS B 1 72 ? -9.773 4.91 10.391 1 98.25 72 CYS B CA 1
ATOM 1728 C C . CYS B 1 72 ? -9.875 3.439 10.008 1 98.25 72 CYS B C 1
ATOM 1730 O O . CYS B 1 72 ? -9.352 2.574 10.711 1 98.25 72 CYS B O 1
ATOM 1732 N N . LYS B 1 73 ? -10.688 3.18 8.953 1 98.06 73 LYS B N 1
ATOM 1733 C CA . LYS B 1 73 ? -10.766 1.826 8.414 1 98.06 73 LYS B CA 1
ATOM 1734 C C . LYS B 1 73 ? -9.508 1.476 7.625 1 98.06 73 LYS B C 1
ATOM 1736 O O . LYS B 1 73 ? -8.914 2.342 6.98 1 98.06 73 LYS B O 1
ATOM 1741 N N . PRO B 1 74 ? -9.164 0.217 7.684 1 98.5 74 PRO B N 1
ATOM 1742 C CA . PRO B 1 74 ? -8.023 -0.183 6.855 1 98.5 74 PRO B CA 1
ATOM 1743 C C . PRO B 1 74 ? -8.336 -0.151 5.363 1 98.5 74 PRO B C 1
ATOM 1745 O O . PRO B 1 74 ? -9.492 0.052 4.977 1 98.5 74 PRO B O 1
ATOM 1748 N N . PHE B 1 75 ? -7.285 -0.218 4.539 1 98.5 75 PHE B N 1
ATOM 1749 C CA . PHE B 1 75 ? -7.391 -0.427 3.1 1 98.5 75 PHE B CA 1
ATOM 1750 C C . PHE B 1 75 ? -6.43 -1.515 2.639 1 98.5 75 PHE B C 1
ATOM 1752 O O . PHE B 1 75 ? -5.562 -1.949 3.4 1 98.5 75 PHE B O 1
ATOM 1759 N N . MET B 1 76 ? -6.695 -2.025 1.441 1 98.75 76 MET B N 1
ATOM 1760 C CA . MET B 1 76 ? -5.883 -3.125 0.927 1 98.75 76 MET B CA 1
ATOM 1761 C C . MET B 1 76 ? -5.039 -2.67 -0.26 1 98.75 76 MET B C 1
ATOM 1763 O O . MET B 1 76 ? -5.559 -2.061 -1.197 1 98.75 76 MET B O 1
ATOM 1767 N N . VAL B 1 77 ? -3.725 -2.885 -0.19 1 98.75 77 VAL B N 1
ATOM 1768 C CA . VAL B 1 77 ? -2.836 -2.727 -1.335 1 98.75 77 VAL B CA 1
ATOM 1769 C C . VAL B 1 77 ? -2.701 -4.055 -2.074 1 98.75 77 VAL B C 1
ATOM 1771 O O . VAL B 1 77 ? -2.402 -5.086 -1.463 1 98.75 77 VAL B O 1
ATOM 1774 N N . VAL B 1 78 ? -2.961 -4.055 -3.342 1 98.31 78 VAL B N 1
ATOM 1775 C CA . VAL B 1 78 ? -2.879 -5.262 -4.16 1 98.31 78 VAL B CA 1
ATOM 1776 C C . VAL B 1 78 ? -1.606 -5.227 -5.004 1 98.31 78 VAL B C 1
ATOM 1778 O O . VAL B 1 78 ? -1.338 -4.242 -5.695 1 98.31 78 VAL B O 1
ATOM 1781 N N . GLU B 1 79 ? -0.82 -6.305 -4.879 1 97.88 79 GLU B N 1
ATOM 1782 C CA . GLU B 1 79 ? 0.461 -6.414 -5.57 1 97.88 79 GLU B CA 1
ATOM 1783 C C . GLU B 1 79 ? 0.611 -7.773 -6.242 1 97.88 79 GLU B C 1
ATOM 1785 O O . GLU B 1 79 ? -0.099 -8.727 -5.902 1 97.88 79 GLU B O 1
ATOM 1790 N N . ASN B 1 80 ? 1.51 -7.852 -7.195 1 97.5 80 ASN B N 1
ATOM 1791 C CA . ASN B 1 80 ? 2.018 -9.086 -7.777 1 97.5 80 ASN B CA 1
ATOM 1792 C C . ASN B 1 80 ? 0.892 -9.938 -8.367 1 97.5 80 ASN B C 1
ATOM 1794 O O . ASN B 1 80 ? 0.819 -11.141 -8.109 1 97.5 80 ASN B O 1
ATOM 1798 N N . VAL B 1 81 ? 0.014 -9.289 -9.117 1 96.44 81 VAL B N 1
ATOM 1799 C CA . VAL B 1 81 ? -1.028 -10 -9.852 1 96.44 81 VAL B CA 1
ATOM 1800 C C . VAL B 1 81 ? -0.434 -10.648 -11.102 1 96.44 81 VAL B C 1
ATOM 1802 O O . VAL B 1 81 ? 0.097 -9.953 -11.969 1 96.44 81 VAL B O 1
ATOM 1805 N N . ILE B 1 82 ? -0.56 -11.938 -11.117 1 95.94 82 ILE B N 1
ATOM 1806 C CA . ILE B 1 82 ? 0.025 -12.625 -12.266 1 95.94 82 ILE B CA 1
ATOM 1807 C C . ILE B 1 82 ? -0.767 -13.898 -12.562 1 95.94 82 ILE B C 1
ATOM 1809 O O . ILE B 1 82 ? -1.193 -14.602 -11.648 1 95.94 82 ILE B O 1
ATOM 1813 N N . VAL B 1 83 ? -1.072 -14.102 -13.789 1 95.31 83 VAL B N 1
ATOM 1814 C CA . VAL B 1 83 ? -1.542 -15.375 -14.328 1 95.31 83 VAL B CA 1
ATOM 1815 C C . VAL B 1 83 ? -0.551 -15.891 -15.367 1 95.31 83 VAL B C 1
ATOM 1817 O O . VAL B 1 83 ? -0.124 -15.141 -16.25 1 95.31 83 VAL B O 1
ATOM 1820 N N . SER B 1 84 ? -0.193 -17.141 -15.164 1 93.94 84 SER B N 1
ATOM 1821 C CA . SER B 1 84 ? 0.774 -17.734 -16.078 1 93.94 84 SER B CA 1
ATOM 1822 C C . SER B 1 84 ? 0.315 -17.594 -17.531 1 93.94 84 SER B C 1
ATOM 1824 O O . SER B 1 84 ? -0.867 -17.766 -17.828 1 93.94 84 SER B O 1
ATOM 1826 N N . ASP B 1 85 ? 1.238 -17.406 -18.391 1 88.25 85 ASP B N 1
ATOM 1827 C CA . ASP B 1 85 ? 0.966 -17.312 -19.828 1 88.25 85 ASP B CA 1
ATOM 1828 C C . ASP B 1 85 ? 0.465 -18.656 -20.375 1 88.25 85 ASP B C 1
ATOM 1830 O O . ASP B 1 85 ? -0.191 -18.688 -21.422 1 88.25 85 ASP B O 1
ATOM 1834 N N . GLN B 1 86 ? 0.772 -19.672 -19.625 1 85.25 86 GLN B N 1
ATOM 1835 C CA . GLN B 1 86 ? 0.434 -21.016 -20.094 1 85.25 86 GLN B CA 1
ATOM 1836 C C . GLN B 1 86 ? -1.05 -21.312 -19.891 1 85.25 86 GLN B C 1
ATOM 1838 O O . GLN B 1 86 ? -1.592 -22.234 -20.5 1 85.25 86 GLN B O 1
ATOM 1843 N N . VAL B 1 87 ? -1.675 -20.656 -19 1 80.88 87 VAL B N 1
ATOM 1844 C CA . VAL B 1 87 ? -3.072 -20.922 -18.688 1 80.88 87 VAL B CA 1
ATOM 1845 C C . VAL B 1 87 ? -3.898 -19.656 -18.844 1 80.88 87 VAL B C 1
ATOM 1847 O O . VAL B 1 87 ? -4.699 -19.312 -17.969 1 80.88 87 VAL B O 1
ATOM 1850 N N . ARG B 1 88 ? -3.824 -19 -19.922 1 67.38 88 ARG B N 1
ATOM 1851 C CA . ARG B 1 88 ? -4.547 -17.75 -20.016 1 67.38 88 ARG B CA 1
ATOM 1852 C C . ARG B 1 88 ? -5.969 -17.969 -20.516 1 67.38 88 ARG B C 1
ATOM 1854 O O . ARG B 1 88 ? -6.293 -19.047 -21.031 1 67.38 88 ARG B O 1
ATOM 1861 N N . ARG B 1 89 ? -6.918 -17.094 -20.141 1 66.94 89 ARG B N 1
ATOM 1862 C CA . ARG B 1 89 ? -8.289 -17 -20.641 1 66.94 89 ARG B CA 1
ATOM 1863 C C . ARG B 1 89 ? -9.18 -18.031 -19.953 1 66.94 89 ARG B C 1
ATOM 1865 O O . ARG B 1 89 ? -10.008 -18.672 -20.594 1 66.94 89 ARG B O 1
ATOM 1872 N N . GLN B 1 90 ? -8.766 -18.312 -18.703 1 79.25 90 GLN B N 1
ATOM 1873 C CA . GLN B 1 90 ? -9.594 -19.234 -17.922 1 79.25 90 GLN B CA 1
ATOM 1874 C C . GLN B 1 90 ? -10.281 -18.516 -16.766 1 79.25 90 GLN B C 1
ATOM 1876 O O . GLN B 1 90 ? -10.828 -19.156 -15.875 1 79.25 90 GLN B O 1
ATOM 1881 N N . GLY B 1 91 ? -10.172 -17.188 -16.719 1 88.19 91 GLY B N 1
ATOM 1882 C CA . GLY B 1 91 ? -10.812 -16.422 -15.672 1 88.19 91 GLY B CA 1
ATOM 1883 C C . GLY B 1 91 ? -10.062 -16.453 -14.352 1 88.19 91 GLY B C 1
ATOM 1884 O O . GLY B 1 91 ? -10.617 -16.125 -13.305 1 88.19 91 GLY B O 1
ATOM 1885 N N . ILE B 1 92 ? -8.891 -16.922 -14.383 1 92.88 92 ILE B N 1
ATOM 1886 C CA . ILE B 1 92 ? -8.062 -17.109 -13.195 1 92.88 92 ILE B CA 1
ATOM 1887 C C . ILE B 1 92 ? -7.801 -15.758 -12.531 1 92.88 92 ILE B C 1
ATOM 1889 O O . ILE B 1 92 ? -7.941 -15.625 -11.312 1 92.88 92 ILE B O 1
ATOM 1893 N N . GLY B 1 93 ? -7.465 -14.766 -13.328 1 93.75 93 GLY B N 1
ATOM 1894 C CA . GLY B 1 93 ? -7.23 -13.438 -12.797 1 93.75 93 GLY B CA 1
ATOM 1895 C C . GLY B 1 93 ? -8.43 -12.875 -12.055 1 93.75 93 GLY B C 1
ATOM 1896 O O . GLY B 1 93 ? -8.281 -12.328 -10.961 1 93.75 93 GLY B O 1
ATOM 1897 N N . GLN B 1 94 ? -9.539 -13.055 -12.625 1 93.44 94 GLN B N 1
ATOM 1898 C CA . GLN B 1 94 ? -10.773 -12.562 -12.023 1 93.44 94 GLN B CA 1
ATOM 1899 C C . GLN B 1 94 ? -11.055 -13.266 -10.695 1 93.44 94 GLN B C 1
ATOM 1901 O O . GLN B 1 94 ? -11.422 -12.625 -9.711 1 93.44 94 GLN B O 1
ATOM 1906 N N . LYS B 1 95 ? -10.906 -14.531 -10.656 1 94.94 95 LYS B N 1
ATOM 1907 C CA . LYS B 1 95 ? -11.148 -15.305 -9.445 1 94.94 95 LYS B CA 1
ATOM 1908 C C . LYS B 1 95 ? -10.211 -14.867 -8.32 1 94.94 95 LYS B C 1
ATOM 1910 O O . LYS B 1 95 ? -10.641 -14.734 -7.168 1 94.94 95 LYS B O 1
ATOM 1915 N N . LEU B 1 96 ? -8.961 -14.672 -8.641 1 96.88 96 LEU B N 1
ATOM 1916 C CA . LEU B 1 96 ? -7.98 -14.203 -7.664 1 96.88 96 LEU B CA 1
ATOM 1917 C C . LEU B 1 96 ? -8.383 -12.844 -7.094 1 96.88 96 LEU B C 1
ATOM 1919 O O . LEU B 1 96 ? -8.422 -12.664 -5.875 1 96.88 96 LEU B O 1
ATOM 1923 N N . MET B 1 97 ? -8.75 -11.93 -7.977 1 96.81 97 MET B N 1
ATOM 1924 C CA . MET B 1 97 ? -9.094 -10.57 -7.574 1 96.81 97 MET B CA 1
ATOM 1925 C C . MET B 1 97 ? -10.367 -10.555 -6.742 1 96.81 97 MET B C 1
ATOM 1927 O O . MET B 1 97 ? -10.477 -9.805 -5.77 1 96.81 97 MET B O 1
ATOM 1931 N N . LEU B 1 98 ? -11.297 -11.359 -7.078 1 96.44 98 LEU B N 1
ATOM 1932 C CA . LEU B 1 98 ? -12.539 -11.438 -6.316 1 96.44 98 LEU B CA 1
ATOM 1933 C C . LEU B 1 98 ? -12.289 -11.992 -4.918 1 96.44 98 LEU B C 1
ATOM 1935 O O . LEU B 1 98 ? -12.922 -11.562 -3.951 1 96.44 98 LEU B O 1
ATOM 1939 N N . GLN B 1 99 ? -11.414 -12.938 -4.832 1 97.81 99 GLN B N 1
ATOM 1940 C CA . GLN B 1 99 ? -11.102 -13.508 -3.527 1 97.81 99 GLN B CA 1
ATOM 1941 C C . GLN B 1 99 ? -10.383 -12.492 -2.641 1 97.81 99 GLN B C 1
ATOM 1943 O O . GLN B 1 99 ? -10.68 -12.383 -1.449 1 97.81 99 GLN B O 1
ATOM 1948 N N . ILE B 1 100 ? -9.438 -11.797 -3.172 1 97.94 100 ILE B N 1
ATOM 1949 C CA . ILE B 1 100 ? -8.727 -10.781 -2.398 1 97.94 100 ILE B CA 1
ATOM 1950 C C . ILE B 1 100 ? -9.703 -9.68 -1.979 1 97.94 100 ILE B C 1
ATOM 1952 O O . ILE B 1 100 ? -9.602 -9.141 -0.876 1 97.94 100 ILE B O 1
ATOM 1956 N N . GLU B 1 101 ? -10.625 -9.352 -2.859 1 97.69 101 GLU B N 1
ATOM 1957 C CA . GLU B 1 101 ? -11.656 -8.375 -2.521 1 97.69 101 GLU B CA 1
ATOM 1958 C C . GLU B 1 101 ? -12.516 -8.859 -1.354 1 97.69 101 GLU B C 1
ATOM 1960 O O . GLU B 1 101 ? -12.828 -8.086 -0.447 1 97.69 101 GLU B O 1
ATOM 1965 N N . ARG B 1 102 ? -12.906 -10.047 -1.425 1 98.06 102 ARG B N 1
ATOM 1966 C CA . ARG B 1 102 ? -13.688 -10.625 -0.336 1 98.06 102 ARG B CA 1
ATOM 1967 C C . ARG B 1 102 ? -12.938 -10.539 0.987 1 98.06 102 ARG B C 1
ATOM 1969 O O . ARG B 1 102 ? -13.508 -10.164 2.012 1 98.06 102 ARG B O 1
ATOM 1976 N N . ILE B 1 103 ? -11.711 -10.898 0.976 1 98.38 103 ILE B N 1
ATOM 1977 C CA . ILE B 1 103 ? -10.883 -10.82 2.172 1 98.38 103 ILE B CA 1
ATOM 1978 C C . ILE B 1 103 ? -10.836 -9.375 2.67 1 98.38 103 ILE B C 1
ATOM 1980 O O . ILE B 1 103 ? -10.977 -9.117 3.869 1 98.38 103 ILE B O 1
ATOM 1984 N N . ALA B 1 104 ? -10.586 -8.461 1.755 1 98.5 104 ALA B N 1
ATOM 1985 C CA . ALA B 1 104 ? -10.539 -7.043 2.111 1 98.5 104 ALA B CA 1
ATOM 1986 C C . ALA B 1 104 ? -11.828 -6.609 2.795 1 98.5 104 ALA B C 1
ATOM 1988 O O . ALA B 1 104 ? -11.797 -5.914 3.812 1 98.5 104 ALA B O 1
ATOM 1989 N N . LYS B 1 105 ? -12.953 -7.016 2.24 1 98.31 105 LYS B N 1
ATOM 1990 C CA . LYS B 1 105 ? -14.25 -6.688 2.812 1 98.31 105 LYS B CA 1
ATOM 1991 C C . LYS B 1 105 ? -14.406 -7.289 4.207 1 98.31 105 LYS B C 1
ATOM 1993 O O . LYS B 1 105 ? -14.859 -6.617 5.133 1 98.31 105 LYS B O 1
ATOM 1998 N N . ASP B 1 106 ? -14.023 -8.523 4.324 1 98.25 106 ASP B N 1
ATOM 1999 C CA . ASP B 1 106 ? -14.125 -9.219 5.605 1 98.25 106 ASP B CA 1
ATOM 2000 C C . ASP B 1 106 ? -13.273 -8.531 6.672 1 98.25 106 ASP B C 1
ATOM 2002 O O . ASP B 1 106 ? -13.617 -8.539 7.852 1 98.25 106 ASP B O 1
ATOM 2006 N N . LEU B 1 107 ? -12.195 -7.93 6.277 1 97.88 107 LEU B N 1
ATOM 2007 C CA . LEU B 1 107 ? -11.281 -7.254 7.191 1 97.88 107 LEU B CA 1
ATOM 2008 C C . LEU B 1 107 ? -11.742 -5.832 7.477 1 97.88 107 LEU B C 1
ATOM 2010 O O . LEU B 1 107 ? -11.125 -5.117 8.266 1 97.88 107 LEU B O 1
ATOM 2014 N N . GLY B 1 108 ? -12.812 -5.383 6.762 1 97.94 108 GLY B N 1
ATOM 2015 C CA . GLY B 1 108 ? -13.367 -4.059 6.988 1 97.94 108 GLY B CA 1
ATOM 2016 C C . GLY B 1 108 ? -12.633 -2.965 6.234 1 97.94 108 GLY B C 1
ATOM 2017 O O . GLY B 1 108 ? -12.688 -1.796 6.621 1 97.94 108 GLY B O 1
ATOM 2018 N N . CYS B 1 109 ? -11.875 -3.34 5.211 1 98.38 109 CYS B N 1
ATOM 2019 C CA . CYS B 1 109 ? -11.195 -2.344 4.391 1 98.38 109 CYS B CA 1
ATOM 2020 C C . CYS B 1 109 ? -12.203 -1.425 3.703 1 98.38 109 CYS B C 1
ATOM 2022 O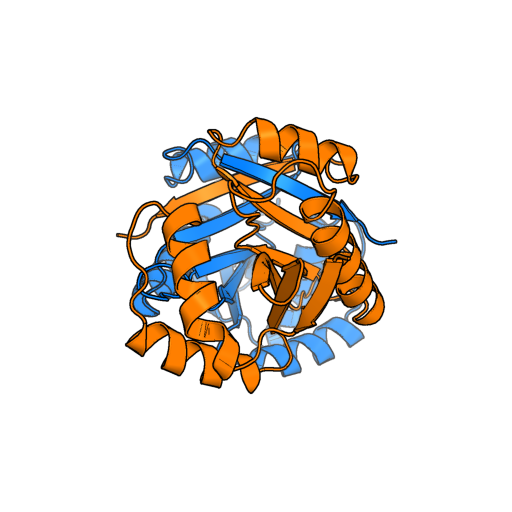 O . CYS B 1 109 ? -13.25 -1.878 3.244 1 98.38 109 CYS B O 1
ATOM 2024 N N . GLU B 1 110 ? -11.789 -0.19 3.615 1 97.19 110 GLU B N 1
ATOM 2025 C CA . GLU B 1 110 ? -12.648 0.793 2.961 1 97.19 110 GLU B CA 1
ATOM 2026 C C . GLU B 1 110 ? -12.492 0.735 1.443 1 97.19 110 GLU B C 1
ATOM 2028 O O . GLU B 1 110 ? -13.461 0.942 0.709 1 97.19 110 GLU B O 1
ATOM 2033 N N . TYR B 1 111 ? -11.305 0.516 0.986 1 96.69 111 TYR B N 1
ATOM 2034 C CA . TYR B 1 111 ? -10.992 0.47 -0.438 1 96.69 111 TYR B CA 1
ATOM 2035 C C . TYR B 1 111 ? -9.758 -0.381 -0.7 1 96.69 111 TYR B C 1
ATOM 2037 O O . TYR B 1 111 ? -9.078 -0.8 0.238 1 96.69 111 TYR B O 1
ATOM 2045 N N . MET B 1 112 ? -9.586 -0.71 -1.943 1 97.38 112 MET B N 1
ATOM 2046 C CA . MET B 1 112 ? -8.383 -1.356 -2.445 1 97.38 112 MET B CA 1
ATOM 2047 C C . MET B 1 112 ? -7.664 -0.462 -3.451 1 97.38 112 MET B C 1
ATOM 2049 O O . MET B 1 112 ? -8.305 0.256 -4.219 1 97.38 112 MET B O 1
ATOM 2053 N N . ILE B 1 113 ? -6.332 -0.553 -3.418 1 96.88 113 ILE B N 1
ATOM 2054 C CA . ILE B 1 113 ? -5.582 0.19 -4.426 1 96.88 113 ILE B CA 1
ATOM 2055 C C . ILE B 1 113 ? -4.555 -0.728 -5.086 1 96.88 113 ILE B C 1
ATOM 2057 O O . ILE B 1 113 ? -4.137 -1.726 -4.496 1 96.88 113 ILE B O 1
ATOM 2061 N N . LEU B 1 114 ? -4.219 -0.383 -6.293 1 95.31 114 LEU B N 1
ATOM 2062 C CA . LEU B 1 114 ? -3.145 -1.031 -7.039 1 95.31 114 LEU B CA 1
ATOM 2063 C C . LEU B 1 114 ? -2.469 -0.048 -7.988 1 95.31 114 LEU B C 1
ATOM 2065 O O . LEU B 1 114 ? -3.115 0.871 -8.5 1 95.31 114 LEU B O 1
ATOM 2069 N N . VAL B 1 115 ? -1.18 -0.155 -8.125 1 93.81 115 VAL B N 1
ATOM 2070 C CA . VAL B 1 115 ? -0.391 0.621 -9.078 1 93.81 115 VAL B CA 1
ATOM 2071 C C . VAL B 1 115 ? 0.254 -0.313 -10.102 1 93.81 115 VAL B C 1
ATOM 2073 O O . VAL B 1 115 ? 0.967 -1.249 -9.734 1 93.81 115 VAL B O 1
ATOM 2076 N N . SER B 1 116 ? -0.038 -0.108 -11.328 1 91.06 116 SER B N 1
ATOM 2077 C CA . SER B 1 116 ? 0.384 -0.995 -12.406 1 91.06 116 SER B CA 1
ATOM 2078 C C . SER B 1 116 ? 1.233 -0.253 -13.438 1 91.06 116 SER B C 1
ATOM 2080 O O . SER B 1 116 ? 0.972 0.914 -13.734 1 91.06 116 SER B O 1
ATOM 2082 N N . GLY B 1 117 ? 2.227 -0.963 -13.914 1 87.94 117 GLY B N 1
ATOM 2083 C CA . GLY B 1 117 ? 3.008 -0.381 -14.992 1 87.94 117 GLY B CA 1
ATOM 2084 C C . GLY B 1 117 ? 2.184 -0.078 -16.234 1 87.94 117 GLY B C 1
ATOM 2085 O O . GLY B 1 117 ? 1.278 -0.838 -16.578 1 87.94 117 GLY B O 1
ATOM 2086 N N . ASP B 1 118 ? 2.539 0.96 -16.938 1 80.25 118 ASP B N 1
ATOM 2087 C CA . ASP B 1 118 ? 1.75 1.469 -18.062 1 80.25 118 ASP B CA 1
ATOM 2088 C C . ASP B 1 118 ? 1.782 0.501 -19.234 1 80.25 118 ASP B C 1
ATOM 2090 O O . ASP B 1 118 ? 0.905 0.54 -20.109 1 80.25 118 ASP B O 1
ATOM 2094 N N . GLN B 1 119 ? 2.746 -0.364 -19.25 1 77 119 GLN B N 1
ATOM 2095 C CA . GLN B 1 119 ? 2.891 -1.285 -20.359 1 77 119 GLN B CA 1
ATOM 2096 C C . GLN B 1 119 ? 1.93 -2.463 -20.234 1 77 119 GLN B C 1
ATOM 2098 O O . GLN B 1 119 ? 1.772 -3.246 -21.172 1 77 119 GLN B O 1
ATOM 2103 N N . ARG B 1 120 ? 1.263 -2.461 -19.141 1 82.62 120 ARG B N 1
ATOM 2104 C CA . ARG B 1 120 ? 0.367 -3.584 -18.875 1 82.62 120 ARG B CA 1
ATOM 2105 C C . ARG B 1 120 ? -1.057 -3.262 -19.312 1 82.62 120 ARG B C 1
ATOM 2107 O O . ARG B 1 120 ? -1.988 -3.316 -18.5 1 82.62 120 ARG B O 1
ATOM 2114 N N . LYS B 1 121 ? -1.319 -3.02 -20.578 1 81.06 121 LYS B N 1
ATOM 2115 C CA . LYS B 1 121 ? -2.582 -2.516 -21.109 1 81.06 121 LYS B CA 1
ATOM 2116 C C . LYS B 1 121 ? -3.707 -3.527 -20.906 1 81.06 121 LYS B C 1
ATOM 2118 O O . LYS B 1 121 ? -4.832 -3.154 -20.562 1 81.06 121 LYS B O 1
ATOM 2123 N N . GLU B 1 122 ? -3.352 -4.789 -21.172 1 78.25 122 GLU B N 1
ATOM 2124 C CA . GLU B 1 122 ? -4.355 -5.828 -20.969 1 78.25 122 GLU B CA 1
ATOM 2125 C C . GLU B 1 122 ? -4.793 -5.906 -19.516 1 78.25 122 GLU B C 1
ATOM 2127 O O . GLU B 1 122 ? -5.98 -6.082 -19.219 1 78.25 122 GLU B O 1
ATOM 2132 N N . ALA B 1 123 ? -3.828 -5.766 -18.656 1 81.81 123 ALA B N 1
ATOM 2133 C CA . ALA B 1 123 ? -4.141 -5.75 -17.234 1 81.81 123 ALA B CA 1
ATOM 2134 C C . ALA B 1 123 ? -5.035 -4.566 -16.875 1 81.81 123 ALA B C 1
ATOM 2136 O O . ALA B 1 123 ? -5.945 -4.691 -16.047 1 81.81 123 ALA B O 1
ATOM 2137 N N . HIS B 1 124 ? -4.867 -3.436 -17.516 1 85.19 124 HIS B N 1
ATOM 2138 C CA . HIS B 1 124 ? -5.652 -2.242 -17.234 1 85.19 124 HIS B CA 1
ATOM 2139 C C . HIS B 1 124 ? -7.121 -2.447 -17.578 1 85.19 124 HIS B C 1
ATOM 2141 O O . HIS B 1 124 ? -8.008 -2.131 -16.781 1 85.19 124 HIS B O 1
ATOM 2147 N N . VAL B 1 125 ? -7.309 -2.965 -18.703 1 81 125 VAL B N 1
ATOM 2148 C CA . VAL B 1 125 ? -8.664 -3.285 -19.141 1 81 125 VAL B CA 1
ATOM 2149 C C . VAL B 1 125 ? -9.297 -4.27 -18.156 1 81 125 VAL B C 1
ATOM 2151 O O . VAL B 1 125 ? -10.469 -4.137 -17.797 1 81 125 VAL B O 1
ATOM 2154 N N . PHE B 1 126 ? -8.469 -5.168 -17.766 1 82.88 126 PHE B N 1
ATOM 2155 C CA . PHE B 1 126 ? -8.891 -6.188 -16.812 1 82.88 126 PHE B CA 1
ATOM 2156 C C . PHE B 1 126 ? -9.305 -5.551 -15.492 1 82.88 126 PHE B C 1
ATOM 2158 O O . PHE B 1 126 ? -10.383 -5.832 -14.977 1 82.88 126 PHE B O 1
ATOM 2165 N N . TYR B 1 127 ? -8.57 -4.621 -14.898 1 87.69 127 TYR B N 1
ATOM 2166 C CA . TYR B 1 127 ? -8.875 -3.961 -13.633 1 87.69 127 TYR B CA 1
ATOM 2167 C C . TYR B 1 127 ? -10.141 -3.113 -13.758 1 87.69 127 TYR B C 1
ATOM 2169 O O . TYR B 1 127 ? -10.961 -3.078 -12.844 1 87.69 127 TYR B O 1
ATOM 2177 N N . GLU B 1 128 ? -10.258 -2.455 -14.891 1 84.69 128 GLU B N 1
ATOM 2178 C CA . GLU B 1 128 ? -11.43 -1.612 -15.125 1 84.69 128 GLU B CA 1
ATOM 2179 C C . GLU B 1 128 ? -12.711 -2.438 -15.133 1 84.69 128 GLU B C 1
ATOM 2181 O O . GLU B 1 128 ? -13.719 -2.033 -14.547 1 84.69 128 GLU B O 1
ATOM 2186 N N . LYS B 1 129 ? -12.609 -3.564 -15.672 1 83.19 129 LYS B N 1
ATOM 2187 C CA . LYS B 1 129 ? -13.758 -4.461 -15.75 1 83.19 129 LYS B CA 1
ATOM 2188 C C . LYS B 1 129 ? -14.156 -4.969 -14.367 1 83.19 129 LYS B C 1
ATOM 2190 O O . LYS B 1 129 ? -15.32 -5.301 -14.125 1 83.19 129 LYS B O 1
ATOM 2195 N N . LEU B 1 130 ? -13.242 -4.98 -13.477 1 87.19 130 LEU B N 1
ATOM 2196 C CA . LEU B 1 130 ? -13.477 -5.5 -12.133 1 87.19 130 LEU B CA 1
ATOM 2197 C C . LEU B 1 130 ? -13.969 -4.398 -11.203 1 87.19 130 LEU B C 1
ATOM 2199 O O . LEU B 1 130 ? -14.156 -4.629 -10.008 1 87.19 130 LEU B O 1
ATOM 2203 N N . GLY B 1 131 ? -14.117 -3.152 -11.711 1 84.25 131 GLY B N 1
ATOM 2204 C CA . GLY B 1 131 ? -14.719 -2.086 -10.922 1 84.25 131 GLY B CA 1
ATOM 2205 C C . GLY B 1 131 ? -13.695 -1.093 -10.398 1 84.25 131 GLY B C 1
ATOM 2206 O O . GLY B 1 131 ? -14.023 -0.248 -9.562 1 84.25 131 GLY B O 1
ATOM 2207 N N . PHE B 1 132 ? -12.453 -1.251 -10.859 1 84.19 132 PHE B N 1
ATOM 2208 C CA . PHE B 1 132 ? -11.453 -0.274 -10.453 1 84.19 132 PHE B CA 1
ATOM 2209 C C . PHE B 1 132 ? -11.602 1.021 -11.242 1 84.19 132 PHE B C 1
ATOM 2211 O O . PHE B 1 132 ? -10.945 2.02 -10.938 1 84.19 132 PHE B O 1
ATOM 2218 N N . LYS B 1 133 ? -12.406 1.19 -12.312 1 68.75 133 LYS B N 1
ATOM 2219 C CA . LYS B 1 133 ? -12.578 2.33 -13.211 1 68.75 133 LYS B CA 1
ATOM 2220 C C . LYS B 1 133 ? -13.406 3.43 -12.539 1 68.75 133 LYS B C 1
ATOM 2222 O O . LYS B 1 133 ? -13.297 4.602 -12.914 1 68.75 133 LYS B O 1
ATOM 2227 N N . ASP B 1 134 ? -14.039 3.154 -11.477 1 62.03 134 ASP B N 1
ATOM 2228 C CA . ASP B 1 134 ? -15.086 4.09 -11.07 1 62.03 134 ASP B CA 1
ATOM 2229 C C . ASP B 1 134 ? -14.492 5.414 -10.602 1 62.03 134 ASP B C 1
ATOM 2231 O O . ASP B 1 134 ? -15.07 6.477 -10.836 1 62.03 134 ASP B O 1
ATOM 2235 N N . GLU B 1 135 ? -13.281 5.371 -9.969 1 68.38 135 GLU B N 1
ATOM 2236 C CA . GLU B 1 135 ? -12.688 6.621 -9.5 1 68.38 135 GLU B CA 1
ATOM 2237 C C . GLU B 1 135 ? -11.461 6.988 -10.328 1 68.38 135 GLU B C 1
ATOM 2239 O O . GLU B 1 135 ? -10.625 6.133 -10.625 1 68.38 135 GLU B O 1
ATOM 2244 N N . LYS B 1 136 ? -11.633 8.164 -10.945 1 80.25 136 LYS B N 1
ATOM 2245 C CA . LYS B 1 136 ? -10.461 8.664 -11.664 1 80.25 136 LYS B CA 1
ATOM 2246 C C . LYS B 1 136 ? -9.32 8.977 -10.703 1 80.25 136 LYS B C 1
ATOM 2248 O O . LYS B 1 136 ? -9.391 9.953 -9.945 1 80.25 136 LYS B O 1
ATOM 2253 N N . VAL B 1 137 ? -8.328 8.047 -10.531 1 89.62 137 VAL B N 1
ATOM 2254 C CA . VAL B 1 137 ? -7.145 8.266 -9.703 1 89.62 137 VAL B CA 1
ATOM 2255 C C . VAL B 1 137 ? -5.887 8.203 -10.57 1 89.62 137 VAL B C 1
ATOM 2257 O O . VAL B 1 137 ? -5.926 7.711 -11.695 1 89.62 137 VAL B O 1
ATOM 2260 N N . GLN B 1 138 ? -4.844 8.797 -10.07 1 89.12 138 GLN B N 1
ATOM 2261 C CA . GLN B 1 138 ? -3.518 8.703 -10.672 1 89.12 138 GLN B CA 1
ATOM 2262 C C . GLN B 1 138 ? -2.541 7.984 -9.75 1 89.12 138 GLN B C 1
ATOM 2264 O O . GLN B 1 138 ? -2.523 8.227 -8.539 1 89.12 138 GLN B O 1
ATOM 2269 N N . GLY B 1 139 ? -1.854 7.043 -10.32 1 92.12 139 GLY B N 1
ATOM 2270 C CA . GLY B 1 139 ? -0.823 6.34 -9.578 1 92.12 139 GLY B CA 1
ATOM 2271 C C . GLY B 1 139 ? 0.577 6.844 -9.875 1 92.12 139 GLY B C 1
ATOM 2272 O O . GLY B 1 139 ? 0.857 7.301 -10.984 1 92.12 139 GLY B O 1
ATOM 2273 N N . TYR B 1 140 ? 1.454 6.809 -8.891 1 92.88 140 TYR B N 1
ATOM 2274 C CA . TYR B 1 140 ? 2.848 7.223 -9.008 1 92.88 140 TYR B CA 1
ATOM 2275 C C . TYR B 1 140 ? 3.777 6.199 -8.367 1 92.88 140 TYR B C 1
ATOM 2277 O O . TYR B 1 140 ? 3.436 5.586 -7.355 1 92.88 140 TYR B O 1
ATOM 2285 N N . ARG B 1 141 ? 4.859 6.035 -9 1 95.06 141 ARG B N 1
ATOM 2286 C CA . ARG B 1 141 ? 5.918 5.172 -8.484 1 95.06 141 ARG B CA 1
ATOM 2287 C C . ARG B 1 141 ? 7.285 5.832 -8.641 1 95.06 141 ARG B C 1
ATOM 2289 O O . ARG B 1 141 ? 7.582 6.414 -9.68 1 95.06 141 ARG B O 1
ATOM 2296 N N . LYS B 1 142 ? 8.086 5.859 -7.676 1 94.56 142 LYS B N 1
ATOM 2297 C CA . LYS B 1 142 ? 9.445 6.375 -7.695 1 94.56 142 LYS B CA 1
ATOM 2298 C C . LYS B 1 142 ? 10.438 5.316 -7.223 1 94.56 142 LYS B C 1
ATOM 2300 O O . LYS B 1 142 ? 10.398 4.895 -6.066 1 94.56 142 LYS B O 1
ATOM 2305 N N . HIS B 1 143 ? 11.305 4.859 -8.047 1 94.62 143 HIS B N 1
ATOM 2306 C CA . HIS B 1 143 ? 12.367 3.938 -7.656 1 94.62 143 HIS B CA 1
ATOM 2307 C C . HIS B 1 143 ? 13.43 4.637 -6.816 1 94.62 143 HIS B C 1
ATOM 2309 O O . HIS B 1 143 ? 13.781 5.785 -7.09 1 94.62 143 HIS B O 1
ATOM 2315 N N . LEU B 1 144 ? 13.891 4.027 -5.812 1 93.75 144 LEU B N 1
ATOM 2316 C CA . LEU B 1 144 ? 14.797 4.652 -4.852 1 93.75 144 LEU B CA 1
ATOM 2317 C C . LEU B 1 144 ? 16.234 4.203 -5.082 1 93.75 144 LEU B C 1
ATOM 2319 O O . LEU B 1 144 ? 17.156 4.684 -4.414 1 93.75 144 LEU B O 1
ATOM 2323 N N . ASN B 1 145 ? 16.562 3.342 -6.074 1 80.12 145 ASN B N 1
ATOM 2324 C CA . ASN B 1 145 ? 17.922 2.953 -6.395 1 80.12 145 ASN B CA 1
ATOM 2325 C C . ASN B 1 145 ? 18.609 3.973 -7.305 1 80.12 145 ASN B C 1
ATOM 2327 O O . ASN B 1 145 ? 17.938 4.691 -8.047 1 80.12 145 ASN B O 1
#

Nearest PDB structures (foldseek):
  2dxq-assembly1_B  TM=8.981E-01  e=4.714E-13  Agrobacterium fabrum str. C58
  3fb3-assembly1_A  TM=8.527E-01  e=7.819E-13  Trypanosoma brucei
  1z4e-assembly1_B  TM=8.762E-01  e=4.315E-12  Halalkalibacterium halodurans C-125
  3t90-assembly1_A-2  TM=8.683E-01  e=2.442E-12  Arabidopsis thaliana
  1i12-assembly2_D  TM=8.409E-01  e=1.491E-10  Saccharomyces cerevisiae

Organism: NCBI:txid248903

Secondary structure (DSSP, 8-state):
-EEEEE--GGGHHHHHHHHHHHHSS---HHHHHHHHHHHHHSTTEEEEEEEETTEEEEEEEEEEE---STT---EEEEEEEEE-GGG-SSSHHHHHHHHHHHHHHHTT-SEEEEEEETT-HHHHHHHHHTTGGGS-EEEEEEE--/-EEEEE--GGGHHHHHHHHHHHHSS---HHHHHHHHHHHHHSTTEEEEEEEETTEEEEEEEEEEE---STT---EEEEEEEEE-GGG-SSSHHHHHHHHHHHHHHHTT-SEEEEEEETT-HHHHHHHHHTTGGGS-EEEEEEE--

Foldseek 3Di:
DKDKDFDDLVCLVLVQVQVCVVVVHGDPSVVVSVVVVVVVVVPQKTKMFIDDPNHTFWIKIWGWAFADPDVRAIEIEIDRTTGHPVDPPPCRSVVRVVVSVVVCVVSRHPYYDYDDDPVPVVVVVVVVVSPPPPDDDDDDDDDPD/DKDKDFDDLVCLVLVQVQVCVVVVHGDPSVVVSVVVVVVVVVPQKTKMFIDDPNHTFWIKIWGWAFADPDVRFIEIEIDDTTGHPVDPPPCRSVVRVVVSVVVCVVSRHPYYDYDDDPVPVVVVVVCVVSPPVPDDDDDDDDDPD

Sequence (290 aa):
MVTIKAIEFQDLPALSKLYNELMGTPTNEQQMQKMFRYIQQNGHYHVLGAFYNGELAGSVMGIECMDLVGQCKPFMVVENVIVSDQVRRQGIGQKLMLQIERIAKDLGCEYMILVSGDQRKEAHVFYEKLGFKDEKVQGYRKHLNMVTIKAIEFQDLPALSKLYNELMGTPTNEQQMQKMFRYIQQNGHYHVLGAFYNGELAGSVMGIECMDLVGQCKPFMVVENVIVSDQVRRQGIGQKLMLQIERIAKDLGCEYMILVSGDQRKEAHVFYEKLGFKDEKVQGYRKHLN

InterPro domains:
  IPR000182 GNAT domain [PF00583] (17-132)
  IPR000182 GNAT domain [PS51186] (2-145)
  IPR016181 Acyl-CoA N-acyltransferase [SSF55729] (1-136)
  IPR039143 Glucosamine 6-phosphate N-acetyltransferase-like [PTHR13355] (23-134)

pLDDT: mean 93.35, std 7.58, range [62.03, 98.81]

Solvent-accessible surface area (backbone atoms only — not comparable to full-atom values): 15535 Å² total; per-residue (Å²): 110,78,44,77,42,71,62,48,83,86,44,44,69,60,48,42,54,53,40,20,67,71,67,73,44,72,41,41,61,69,50,28,54,55,45,48,56,52,40,69,72,36,89,44,52,46,48,37,28,32,24,48,81,85,36,82,39,28,35,36,32,37,35,59,40,81,43,67,52,38,76,31,46,28,30,29,43,49,44,73,74,43,61,39,84,88,62,65,92,68,57,60,64,57,54,53,51,53,49,53,48,49,51,35,50,76,70,48,23,47,31,37,36,37,73,40,59,55,85,43,56,69,56,49,56,51,43,39,74,73,52,24,55,80,46,67,40,42,23,36,38,29,73,64,120,110,79,44,78,43,72,62,49,82,88,45,44,68,61,48,42,53,52,42,20,67,71,68,74,44,71,41,40,62,71,48,28,54,55,45,49,57,52,39,69,73,37,88,43,54,45,50,37,28,32,25,48,81,85,36,81,40,29,35,35,32,38,37,59,39,80,41,66,52,39,76,31,46,27,31,27,42,48,44,74,74,43,62,40,84,88,64,64,92,69,56,58,63,57,53,53,51,52,51,53,48,50,51,35,50,75,72,49,24,47,31,37,36,36,72,40,60,56,83,44,55,70,57,50,56,51,43,40,73,74,51,26,56,78,47,65,40,41,24,36,38,29,71,65,119